Protein 2Y8G (pdb70)

InterPro domains:
  IPR000156 Ran binding domain [PF00638] (390-497)
  IPR000156 Ran binding domain [PS50196] (385-466)
  IPR000156 Ran binding domain [SM00160] (382-508)
  IPR011993 PH-like domain superfamily [G3DSA:2.30.29.30] (313-509)
  IPR045255 Ran binding protein RanBP1-like [PTHR23138] (71-525)

Structure (mmCIF, N/CA/C/O backbone):
data_2Y8G
#
_entry.id   2Y8G
#
_cell.length_a   61.320
_cell.length_b   61.320
_cell.length_c   137.200
_cell.angle_alpha   90.00
_cell.angle_beta   90.00
_cell.angle_gamma   120.00
#
_symmetry.space_group_name_H-M   'P 31 2 1'
#
loop_
_entity.id
_en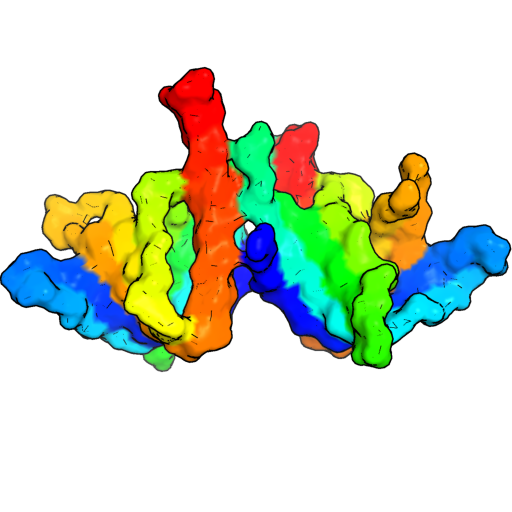tity.type
_entity.pdbx_description
1 polymer 'RAN-BINDING PROTEIN 3'
2 non-polymer 'SULFATE ION'
3 water water
#
loop_
_atom_site.group_PDB
_atom_site.id
_atom_site.type_symbol
_atom_site.label_atom_id
_atom_site.label_alt_id
_atom_site.label_comp_id
_atom_site.label_asym_id
_atom_site.label_entity_id
_atom_site.label_seq_id
_atom_site.pdbx_PDB_ins_code
_atom_site.Cartn_x
_atom_site.Cartn_y
_atom_site.Cartn_z
_atom_site.occupancy
_atom_site.B_iso_or_equiv
_atom_site.auth_seq_id
_atom_site.auth_comp_id
_atom_site.auth_asym_id
_atom_site.auth_atom_id
_atom_site.pdbx_PDB_model_num
ATOM 1 N N . GLU A 1 14 ? -21.630 44.174 23.684 1.00 33.39 330 GLU A N 1
ATOM 2 C CA . GLU A 1 14 ? -21.239 45.345 22.906 1.00 31.89 330 GLU A CA 1
ATOM 3 C C . GLU A 1 14 ? -22.053 46.579 23.271 1.00 31.34 330 GLU A C 1
ATOM 4 O O . GLU A 1 14 ? -23.218 46.480 23.656 1.00 35.63 330 GLU A O 1
ATOM 10 N N . SER A 1 15 ? -21.426 47.741 23.133 1.00 28.47 331 SER A N 1
ATOM 11 C CA . SER A 1 15 ? -22.105 49.017 23.286 1.00 27.18 331 SER A CA 1
ATOM 12 C C . SER A 1 15 ? -21.886 49.842 22.028 1.00 21.62 331 SER A C 1
ATOM 13 O O . SER A 1 15 ? -20.760 49.953 21.545 1.00 23.61 331 SER A O 1
ATOM 16 N N . ASN A 1 16 ? -22.954 50.421 21.492 1.00 21.89 332 ASN A N 1
ATOM 17 C CA . ASN A 1 16 ? -22.805 51.279 20.326 1.00 17.93 332 ASN A CA 1
ATOM 18 C C . ASN A 1 16 ? -22.219 52.636 20.701 1.00 19.50 332 ASN A C 1
ATOM 19 O O . ASN A 1 16 ? -22.704 53.297 21.620 1.00 30.32 332 ASN A O 1
ATOM 24 N N . VAL A 1 17 ? -21.178 53.045 19.984 1.00 15.90 333 VAL A N 1
ATOM 25 C CA . VAL A 1 17 ? -20.523 54.323 20.221 1.00 17.14 333 VAL A CA 1
ATOM 26 C C . VAL A 1 17 ? -21.136 55.403 19.345 1.00 19.96 333 VAL A C 1
ATOM 27 O O . VAL A 1 17 ? -21.456 56.495 19.812 1.00 23.71 333 VAL A O 1
ATOM 31 N N . LEU A 1 18 ? -21.282 55.096 18.061 1.00 16.94 334 LEU A N 1
ATOM 32 C CA . LEU A 1 18 ? -21.956 56.000 17.142 1.00 18.88 334 LEU A CA 1
ATOM 33 C C . LEU A 1 18 ? -22.604 55.243 15.999 1.00 16.98 334 LEU A C 1
ATOM 34 O O . LEU A 1 18 ? -22.223 54.110 15.688 1.00 16.35 334 LEU A O 1
ATOM 39 N N . GLN A 1 19 ? -23.598 55.881 15.394 1.00 17.86 335 GLN A N 1
ATOM 40 C CA . GLN A 1 19 ? -24.275 55.347 14.227 1.00 18.59 335 GLN A CA 1
ATOM 4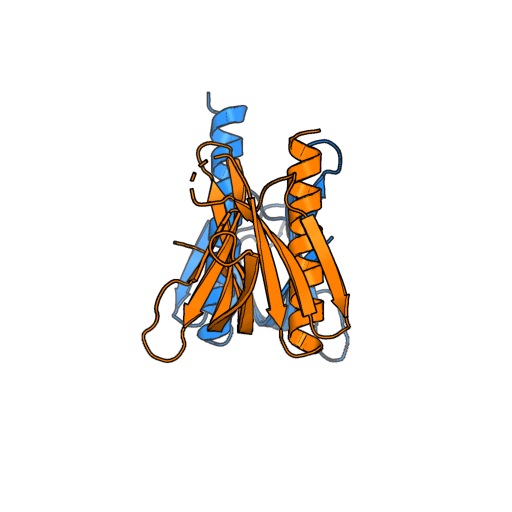1 C C . GLN A 1 19 ? -24.440 56.486 13.233 1.00 18.19 335 GLN A C 1
ATOM 42 O O . GLN A 1 19 ? -24.788 57.605 13.611 1.00 21.22 335 GLN A O 1
ATOM 48 N N . MET A 1 20 ? -24.171 56.211 11.964 1.00 14.63 336 MET A N 1
ATOM 49 C CA . MET A 1 20 ? -24.228 57.255 10.950 1.00 14.56 336 MET A CA 1
ATOM 50 C C . MET A 1 20 ? -24.587 56.692 9.593 1.00 14.32 336 MET A C 1
ATOM 51 O O . MET A 1 20 ? -24.196 55.575 9.254 1.00 14.88 336 MET A O 1
ATOM 56 N N . GLN A 1 21 ? -25.336 57.478 8.826 1.00 16.44 337 GLN A N 1
ATOM 57 C CA . GLN A 1 21 ? -25.565 57.190 7.422 1.00 16.79 337 GLN A CA 1
ATOM 58 C C . GLN A 1 21 ? -24.288 57.504 6.656 1.00 13.69 337 GLN A C 1
ATOM 59 O O . GLN A 1 21 ? -23.653 58.533 6.890 1.00 18.34 337 GLN A O 1
ATOM 65 N N . CYS A 1 22 ? -23.904 56.624 5.739 1.00 14.12 338 CYS A N 1
ATOM 66 C CA . CYS A 1 22 ? -22.718 56.885 4.929 1.00 14.03 338 CYS A CA 1
ATOM 67 C C . CYS A 1 22 ? -22.686 56.052 3.658 1.00 13.43 338 CYS A C 1
ATOM 68 O O . CYS A 1 22 ? -23.598 55.270 3.390 1.00 14.76 338 CYS A O 1
ATOM 71 N N . LYS A 1 23 ? -21.624 56.234 2.880 1.00 13.41 339 LYS A N 1
ATOM 72 C CA . LYS A 1 23 ? -21.420 55.466 1.663 1.00 13.03 339 LYS A CA 1
ATOM 73 C C . LYS A 1 23 ? -20.060 54.785 1.741 1.00 13.65 339 LYS A C 1
ATOM 74 O O . LYS A 1 23 ? -19.072 55.396 2.155 1.00 14.16 339 LYS A O 1
ATOM 80 N N . LEU A 1 24 ? -20.025 53.516 1.351 1.00 12.47 340 LEU A N 1
ATOM 81 C CA . LEU A 1 24 ? -18.820 52.706 1.423 1.00 11.74 340 LEU A CA 1
ATOM 82 C C . LEU A 1 24 ? -18.257 52.465 0.029 1.00 11.63 340 LEU A C 1
ATOM 83 O O . LEU A 1 24 ? -19.012 52.212 -0.919 1.00 13.19 340 LEU A O 1
ATOM 88 N N . PHE A 1 25 ? -16.934 52.570 -0.087 1.00 11.21 341 PHE A N 1
ATOM 89 C CA . PHE A 1 25 ? -16.220 52.236 -1.316 1.00 11.26 341 PHE A CA 1
ATOM 90 C C . PHE A 1 25 ? -15.120 51.253 -0.962 1.00 13.10 341 PHE A C 1
ATOM 91 O O . PHE A 1 25 ? -14.552 51.315 0.132 1.00 13.63 341 PHE A O 1
ATOM 99 N N . VAL A 1 26 ? -14.802 50.356 -1.889 1.00 13.90 342 VAL A N 1
ATOM 100 C CA . VAL A 1 26 ? -13.625 49.510 -1.746 1.00 14.83 342 VAL A CA 1
ATOM 101 C C . VAL A 1 26 ? -12.605 49.900 -2.813 1.00 15.67 342 VAL A C 1
ATOM 102 O O . VAL A 1 26 ? -12.968 50.297 -3.921 1.00 18.59 342 VAL A O 1
ATOM 106 N N . PHE A 1 27 ? -11.326 49.815 -2.478 1.00 16.81 343 PHE A N 1
ATOM 107 C CA . PHE A 1 27 ? -10.304 50.135 -3.464 1.00 17.67 343 PHE A CA 1
ATOM 108 C C . PHE A 1 27 ? -9.987 48.926 -4.329 1.00 21.79 343 PHE A C 1
ATOM 109 O O . PHE A 1 27 ? -9.635 47.859 -3.826 1.00 23.59 343 PHE A O 1
ATOM 117 N N . ASP A 1 28 ? -10.127 49.107 -5.639 1.00 21.35 344 ASP A N 1
ATOM 118 C CA . ASP A 1 28 ? -9.862 48.051 -6.596 1.00 21.37 344 ASP A CA 1
ATOM 119 C C . ASP A 1 28 ? -8.459 48.223 -7.158 1.00 25.95 344 ASP A C 1
ATOM 120 O O . ASP A 1 28 ? -8.167 49.201 -7.845 1.00 28.56 344 ASP A O 1
ATOM 125 N N . LYS A 1 29 ? -7.594 47.266 -6.851 1.00 27.04 345 LYS A N 1
ATOM 126 C CA . LYS A 1 29 ? -6.210 47.298 -7.304 1.00 35.36 345 LYS A CA 1
ATOM 127 C C . LYS A 1 29 ? -6.097 47.187 -8.824 1.00 36.26 345 LYS A C 1
ATOM 128 O O . LYS A 1 29 ? -5.146 47.689 -9.420 1.00 38.13 345 LYS A O 1
ATOM 134 N N . THR A 1 30 ? -7.062 46.523 -9.451 1.00 38.93 346 THR A N 1
ATOM 135 C CA . THR A 1 30 ? -6.996 46.296 -10.893 1.00 41.14 346 THR A CA 1
ATOM 136 C C . THR A 1 30 ? -7.158 47.597 -11.673 1.00 42.65 346 THR A C 1
ATOM 137 O O . THR A 1 30 ? -6.354 47.908 -12.552 1.00 44.16 346 THR A O 1
ATOM 141 N N . SER A 1 31 ? -8.198 48.356 -11.347 1.00 41.39 347 SER A N 1
ATOM 142 C CA . SER A 1 31 ? -8.457 49.624 -12.018 1.00 42.70 347 SER A CA 1
ATOM 143 C C . SER A 1 31 ? -7.807 50.793 -11.282 1.00 41.37 347 SER A C 1
ATOM 144 O O . SER A 1 31 ? -7.834 51.928 -11.762 1.00 43.07 347 SER A O 1
ATOM 147 N N . GLN A 1 32 ? -7.223 50.506 -10.120 1.00 38.16 348 GLN A N 1
ATOM 148 C CA . GLN A 1 32 ? -6.615 51.535 -9.283 1.00 34.89 348 GLN A CA 1
ATOM 149 C C . GLN A 1 32 ? -7.606 52.664 -9.030 1.00 33.17 348 GLN A C 1
ATOM 150 O O . GLN A 1 32 ? -7.270 53.844 -9.144 1.00 33.73 348 GLN A O 1
ATOM 156 N N . SER A 1 33 ? -8.834 52.288 -8.689 1.00 31.33 349 SER A N 1
ATOM 157 C CA . SER A 1 33 ? -9.884 53.260 -8.448 1.00 30.19 349 SER A CA 1
ATOM 158 C C . SER A 1 33 ? -10.810 52.781 -7.346 1.00 25.20 349 SER A C 1
ATOM 159 O O . SER A 1 33 ? -10.846 51.596 -7.018 1.00 24.05 349 SER A O 1
ATOM 162 N N . TRP A 1 34 ? -11.563 53.716 -6.784 1.00 26.23 350 TRP A N 1
ATOM 163 C CA . TRP A 1 34 ? -12.582 53.382 -5.811 1.00 20.59 350 TRP A CA 1
ATOM 164 C C . TRP A 1 34 ? -13.787 52.766 -6.510 1.00 21.16 350 TRP A C 1
ATOM 165 O O . TRP A 1 34 ? -14.249 53.275 -7.535 1.00 27.86 350 TRP A O 1
ATOM 176 N N . VAL A 1 35 ? -14.285 51.665 -5.957 1.00 17.33 351 VAL A N 1
ATOM 177 C CA . VAL A 1 35 ? -15.521 51.063 -6.436 1.00 15.97 351 VAL A CA 1
ATOM 178 C C . VAL A 1 35 ? -16.580 51.231 -5.356 1.00 14.12 351 VAL A C 1
ATOM 179 O O . VAL A 1 35 ? -16.419 50.742 -4.233 1.00 16.59 351 VAL A O 1
ATOM 183 N N . ALA A 1 36 ? -17.662 51.922 -5.691 1.00 16.12 352 ALA A N 1
ATOM 184 C CA . ALA A 1 36 ? -18.727 52.154 -4.718 1.00 14.78 352 ALA A CA 1
ATOM 185 C C . ALA A 1 36 ? -19.496 50.875 -4.394 1.00 14.10 352 ALA A C 1
ATOM 186 O O . ALA A 1 36 ? -19.999 50.188 -5.293 1.00 14.20 352 ALA A O 1
ATOM 188 N N . VAL A 1 37 ? -19.572 50.565 -3.102 1.00 13.79 353 VAL A N 1
ATOM 189 C CA . VAL A 1 37 ? -20.418 49.489 -2.599 1.00 13.01 353 VAL A CA 1
ATOM 190 C C . VAL A 1 37 ? -21.839 50.004 -2.399 1.00 13.71 353 VAL A C 1
ATOM 191 O O . VAL A 1 37 ? -22.819 49.319 -2.703 1.00 14.15 353 VAL A O 1
ATOM 195 N N . GLY A 1 38 ? -21.949 51.223 -1.886 1.00 14.25 354 GLY A N 1
ATOM 196 C CA . GLY A 1 38 ? -23.245 51.843 -1.713 1.00 15.87 354 GLY A CA 1
ATOM 197 C C . GLY A 1 38 ? -23.466 52.363 -0.310 1.00 14.79 354 GLY A C 1
ATOM 198 O O . GLY A 1 38 ? -22.549 52.379 0.513 1.00 14.77 354 GLY A O 1
ATOM 199 N N . ARG A 1 39 ? -24.696 52.786 -0.045 1.00 15.56 355 ARG A N 1
ATOM 200 C CA . ARG A 1 39 ? -25.032 53.425 1.217 1.00 15.80 355 ARG A CA 1
ATOM 201 C C . ARG A 1 39 ? -25.523 52.437 2.258 1.00 16.88 355 ARG A C 1
ATOM 202 O O . ARG A 1 39 ? -25.924 51.319 1.939 1.00 21.42 355 ARG A O 1
ATOM 210 N N . GLY A 1 40 ? -25.488 52.866 3.513 1.00 15.56 356 GLY A N 1
ATOM 211 C CA . GLY A 1 40 ? -25.972 52.037 4.597 1.00 13.82 356 GLY A CA 1
ATOM 212 C C . GLY A 1 40 ? -25.824 52.769 5.910 1.00 15.05 356 GLY A C 1
ATOM 213 O O . GLY A 1 40 ? -25.382 53.916 5.939 1.00 17.34 356 GLY A O 1
ATOM 214 N N . LEU A 1 41 ? -26.212 52.108 6.992 1.00 14.24 357 LEU A N 1
ATOM 215 C CA . LEU A 1 41 ? -26.005 52.634 8.330 1.00 15.62 357 LEU A CA 1
ATOM 216 C C . LEU A 1 41 ? -24.765 51.978 8.911 1.00 13.00 357 LEU A C 1
ATOM 217 O O . LEU A 1 41 ? -24.690 50.750 9.007 1.00 14.15 357 LEU A O 1
ATOM 222 N N . LEU A 1 42 ? -23.802 52.809 9.289 1.00 12.86 358 LEU A N 1
ATOM 223 C CA . LEU A 1 42 ? -22.553 52.355 9.874 1.00 13.17 358 LEU A CA 1
ATOM 224 C C . LEU A 1 42 ? -22.596 52.543 11.386 1.00 12.52 358 LEU A C 1
ATOM 225 O O . LEU A 1 42 ? -23.011 53.595 11.883 1.00 14.66 358 LEU A O 1
ATOM 230 N N . ARG A 1 43 ? -22.166 51.519 12.114 1.00 11.13 359 ARG A N 1
ATOM 231 C CA . ARG A 1 43 ? -22.042 51.617 13.558 1.00 11.98 359 ARG A CA 1
ATOM 232 C C . ARG A 1 43 ? -20.610 51.332 13.971 1.00 13.32 359 ARG A C 1
ATOM 233 O O . ARG A 1 43 ? -19.948 50.474 13.389 1.00 13.74 359 ARG A O 1
ATOM 241 N N . LEU A 1 44 ? -20.133 52.070 14.967 1.00 10.89 360 LEU A N 1
ATOM 242 C CA . LEU A 1 44 ? -18.891 51.732 15.644 1.00 11.78 360 LEU A CA 1
ATOM 243 C C . LEU A 1 44 ? -19.294 51.179 16.996 1.00 11.09 360 LEU A C 1
ATOM 244 O O . LEU A 1 44 ? -19.966 51.863 17.770 1.00 15.45 360 LEU A O 1
ATOM 249 N N . ASN A 1 45 ? -18.912 49.935 17.265 1.00 12.89 361 ASN A N 1
ATOM 250 C CA . ASN A 1 45 ? -19.291 49.268 18.507 1.00 13.48 361 ASN A CA 1
ATOM 251 C C . ASN A 1 45 ? -18.076 48.950 19.352 1.00 14.23 361 ASN A C 1
ATOM 252 O O . ASN A 1 45 ? -17.043 48.534 18.828 1.00 17.00 361 ASN A O 1
ATOM 257 N N . ASP A 1 46 ? -18.212 49.144 20.660 1.00 15.97 362 ASP A N 1
ATOM 258 C CA . ASP A 1 46 ? -17.172 48.779 21.611 1.00 16.80 362 ASP A CA 1
ATOM 259 C C . ASP A 1 46 ? -17.577 47.524 22.364 1.00 21.79 362 ASP A C 1
ATOM 260 O O . ASP A 1 46 ? -18.742 47.362 22.739 1.00 22.77 362 ASP A O 1
ATOM 265 N N . MET A 1 47 ? -16.613 46.644 22.600 1.00 18.22 363 MET A N 1
ATOM 266 C CA . MET A 1 47 ? -16.829 45.513 23.496 1.00 22.61 363 MET A CA 1
ATOM 267 C C . MET A 1 47 ? -15.690 45.426 24.512 1.00 25.55 363 MET A C 1
ATOM 268 O O . MET A 1 47 ? -14.538 45.201 24.151 1.00 24.55 363 MET A O 1
ATOM 273 N N . ALA A 1 48 ? -16.014 45.628 25.785 1.00 28.45 364 ALA A N 1
ATOM 274 C CA . ALA A 1 48 ? -15.004 45.582 26.837 1.00 27.34 364 ALA A CA 1
ATOM 275 C C . ALA A 1 48 ? -14.931 44.193 27.453 1.00 34.27 364 ALA A C 1
ATOM 276 O O . ALA A 1 48 ? -15.955 43.595 27.774 1.00 38.57 364 ALA A O 1
ATOM 278 N N . SER A 1 49 ? -13.717 43.681 27.615 1.00 38.28 365 SER A N 1
ATOM 279 C CA . SER A 1 49 ? -13.523 42.395 28.271 1.00 42.08 365 SER A CA 1
ATOM 280 C C . SER A 1 49 ? -13.972 42.480 29.727 1.00 44.04 365 SER A C 1
ATOM 281 O O . SER A 1 49 ? -13.704 43.466 30.411 1.00 42.55 365 SER A O 1
ATOM 284 N N . THR A 1 50 ? -14.661 41.447 30.198 1.00 49.18 366 THR A N 1
ATOM 285 C CA . THR A 1 50 ? -15.140 41.426 31.575 1.00 54.96 366 THR A CA 1
ATOM 286 C C . THR A 1 50 ? -14.059 40.925 32.528 1.00 57.09 366 THR A C 1
ATOM 287 O O . THR A 1 50 ? -14.273 40.839 33.738 1.00 58.55 366 THR A O 1
ATOM 291 N N . ASP A 1 51 ? -12.894 40.604 31.975 1.00 57.99 367 ASP A N 1
ATOM 292 C CA . ASP A 1 51 ? -11.781 40.099 32.771 1.00 61.56 367 ASP A CA 1
ATOM 293 C C . ASP A 1 51 ? -10.666 41.130 32.881 1.00 62.10 367 ASP A C 1
ATOM 294 O O . ASP A 1 51 ? -10.051 41.284 33.937 1.00 62.50 367 ASP A O 1
ATOM 299 N N . ASP A 1 52 ? -10.411 41.833 31.783 1.00 61.04 368 ASP A N 1
ATOM 300 C CA . ASP A 1 52 ? -9.310 42.785 31.715 1.00 62.38 368 ASP A CA 1
ATOM 301 C C . ASP A 1 52 ? -9.821 44.196 31.465 1.00 57.72 368 ASP A C 1
ATOM 302 O O . ASP A 1 52 ? -9.059 45.162 31.523 1.00 58.68 368 ASP A O 1
ATOM 307 N N . GLY A 1 53 ? -11.112 44.313 31.177 1.00 54.37 369 GLY A N 1
ATOM 308 C CA . GLY A 1 53 ? -11.680 45.588 30.785 1.00 49.83 369 GLY A CA 1
ATOM 309 C C . GLY A 1 53 ? -11.126 46.022 29.441 1.00 48.43 369 GLY A C 1
ATOM 310 O O . GLY A 1 53 ? -11.492 47.077 28.920 1.00 45.16 369 GLY A O 1
ATOM 311 N N . THR A 1 54 ? -10.240 45.199 28.881 1.00 50.05 370 THR A N 1
ATOM 312 C CA . THR A 1 54 ? -9.587 45.507 27.610 1.00 48.35 370 THR A CA 1
ATOM 313 C C . THR A 1 54 ? -10.617 45.728 26.509 1.00 40.18 370 THR A C 1
ATOM 314 O O . THR A 1 54 ? -11.668 45.088 26.488 1.00 40.13 370 THR A O 1
ATOM 318 N N . LEU A 1 55 ? -10.307 46.638 25.595 1.00 34.87 371 LEU A N 1
ATOM 319 C CA . LEU A 1 55 ? -11.291 47.089 24.623 1.00 30.08 371 LEU A CA 1
ATOM 320 C C . LEU A 1 55 ? -11.059 46.535 23.224 1.00 24.42 371 LEU A C 1
ATOM 321 O O . LEU A 1 55 ? -9.960 46.617 22.682 1.00 28.82 371 LEU A O 1
ATOM 326 N N . GLN A 1 56 ? -12.109 45.966 22.646 1.00 21.47 372 GLN A N 1
ATOM 327 C CA . GLN A 1 56 ? -12.109 45.677 21.224 1.00 27.95 372 GLN A CA 1
ATOM 328 C C . GLN A 1 56 ? -13.258 46.445 20.584 1.00 21.26 372 GLN A C 1
ATOM 329 O O . GLN A 1 56 ? -14.310 46.638 21.195 1.00 26.21 372 GLN A O 1
ATOM 335 N N . SER A 1 57 ? -13.034 46.918 19.366 1.00 15.00 373 SER A N 1
ATOM 336 C CA . SER A 1 57 ? -14.025 47.723 18.678 1.00 13.55 373 SER A CA 1
ATOM 337 C C . SER A 1 57 ? -14.164 47.224 17.259 1.00 14.53 373 SER A C 1
ATOM 338 O O . SER A 1 57 ? -13.226 46.653 16.696 1.00 16.00 373 SER A O 1
ATOM 341 N N . ARG A 1 58 ? -15.336 47.441 16.676 1.00 13.97 374 ARG A N 1
ATOM 342 C CA . ARG A 1 58 ? -15.542 47.069 15.284 1.00 13.29 374 ARG A CA 1
ATOM 343 C C . ARG A 1 58 ? -16.454 48.046 14.572 1.00 14.94 374 ARG A C 1
ATOM 344 O O . ARG A 1 58 ? -17.274 48.726 15.194 1.00 14.50 374 ARG A O 1
ATOM 352 N N . LEU A 1 59 ? -16.281 48.113 13.256 1.00 14.31 375 LEU A N 1
ATOM 353 C CA . LEU A 1 59 ? -17.164 48.862 12.382 1.00 12.11 375 LEU A CA 1
ATOM 354 C C . LEU A 1 59 ? -18.090 47.876 11.695 1.00 11.47 375 LEU A C 1
ATOM 355 O O . LEU A 1 59 ? -17.627 46.928 11.051 1.00 14.29 375 LEU A O 1
ATOM 360 N N . VAL A 1 60 ? -19.392 48.095 11.847 1.00 12.60 376 VAL A N 1
ATOM 361 C CA . VAL A 1 60 ? -20.402 47.231 11.250 1.00 9.39 376 VAL A CA 1
ATOM 362 C C . VAL A 1 60 ? -21.347 48.072 10.411 1.00 12.18 376 VAL A C 1
ATOM 363 O O . VAL A 1 60 ? -21.815 49.120 10.852 1.00 14.48 376 VAL A O 1
ATOM 367 N N . MET A 1 61 ? -21.639 47.605 9.202 1.00 11.33 377 MET A N 1
ATOM 368 C CA . MET A 1 61 ? -22.481 48.372 8.293 1.00 10.66 377 MET A CA 1
ATOM 369 C C . MET A 1 61 ? -23.484 47.467 7.587 1.00 10.07 377 MET A C 1
ATOM 370 O O . MET A 1 61 ? -23.130 46.392 7.099 1.00 11.80 377 MET A O 1
ATOM 375 N N . ARG A 1 62 ? -24.736 47.905 7.543 1.00 10.73 378 ARG A N 1
ATOM 376 C CA . ARG A 1 62 ? -25.772 47.187 6.805 1.00 11.86 378 ARG A CA 1
ATOM 377 C C . ARG A 1 62 ? -26.429 48.117 5.793 1.00 10.68 378 ARG A C 1
ATOM 378 O O . ARG A 1 62 ? -26.535 49.321 6.024 1.00 12.11 378 ARG A O 1
ATOM 386 N N . THR A 1 63 ? -26.865 47.554 4.673 1.00 13.05 379 THR A N 1
ATOM 387 C CA . THR A 1 63 ? -27.594 48.331 3.684 1.00 13.04 379 THR A CA 1
ATOM 388 C C . THR A 1 63 ? -28.870 48.890 4.306 1.00 12.66 379 THR A C 1
ATOM 389 O O . THR A 1 63 ? -29.459 48.283 5.211 1.00 13.15 379 THR A O 1
ATOM 393 N N . GLN A 1 64 ? -29.300 50.053 3.831 1.00 16.86 380 GLN A N 1
ATOM 394 C CA . GLN A 1 64 ? -30.597 50.569 4.239 1.00 17.31 380 GLN A CA 1
ATOM 395 C C . GLN A 1 64 ? -31.689 49.783 3.534 1.00 15.90 380 GLN A C 1
ATOM 396 O O . GLN A 1 64 ? -31.476 49.256 2.439 1.00 17.55 380 GLN A O 1
ATOM 402 N N . GLY A 1 65 ? -32.849 49.684 4.175 1.00 14.12 381 GLY A N 1
ATOM 403 C CA . GLY A 1 65 ? -33.968 48.968 3.602 1.00 14.30 381 GLY A CA 1
ATOM 404 C C . GLY A 1 65 ? -33.848 47.473 3.816 1.00 14.91 381 GLY A C 1
ATOM 405 O O . GLY A 1 65 ? -34.616 46.887 4.576 1.00 15.07 381 GLY A O 1
ATOM 406 N N . SER A 1 66 ? -32.868 46.863 3.152 1.00 12.46 382 SER A N 1
ATOM 407 C CA . SER A 1 66 ? -32.710 45.413 3.157 1.00 12.06 382 SER A CA 1
ATOM 408 C C . SER A 1 66 ? -31.854 44.893 4.311 1.00 12.01 382 SER A C 1
ATOM 409 O O . SER A 1 66 ? -31.810 43.691 4.548 1.00 13.75 382 SER A O 1
ATOM 412 N N . LEU A 1 67 ? -31.169 45.792 5.013 1.00 11.22 383 LEU A N 1
ATOM 413 C CA . LEU A 1 67 ? -30.415 45.418 6.219 1.00 9.41 383 LEU A CA 1
ATOM 414 C C . LEU A 1 67 ? -29.403 44.294 5.984 1.00 10.89 383 LEU A C 1
ATOM 415 O O . LEU A 1 67 ? -29.233 43.415 6.839 1.00 12.89 383 LEU A O 1
ATOM 420 N N . ARG A 1 68 ? -28.733 44.310 4.834 1.00 11.73 384 ARG A N 1
ATOM 421 C CA . ARG A 1 68 ? -27.752 43.272 4.532 1.00 12.61 384 ARG A CA 1
ATOM 422 C C . ARG A 1 68 ? -26.359 43.713 4.951 1.00 11.64 384 ARG A C 1
ATOM 423 O O . ARG A 1 68 ? -25.968 44.861 4.735 1.00 11.99 384 ARG A O 1
ATOM 431 N N . LEU A 1 69 ? -25.609 42.787 5.541 1.00 13.01 385 LEU A N 1
ATOM 432 C CA . LEU A 1 69 ? -24.267 43.076 6.037 1.00 11.52 385 LEU A CA 1
ATOM 433 C C . LEU A 1 69 ? -23.280 43.391 4.910 1.00 11.33 385 LEU A C 1
ATOM 434 O O . LEU A 1 69 ? -23.102 42.581 4.004 1.00 13.00 385 LEU A O 1
ATOM 439 N N . ILE A 1 70 ? -22.635 44.558 4.979 1.00 10.70 386 ILE A N 1
ATOM 440 C CA . ILE A 1 70 ? -21.632 44.943 3.982 1.00 10.13 386 ILE A CA 1
ATOM 441 C C . ILE A 1 70 ? -20.315 45.431 4.598 1.00 11.76 386 ILE A C 1
ATOM 442 O O . ILE A 1 70 ? -19.385 45.833 3.886 1.00 11.99 386 ILE A O 1
ATOM 447 N N . LEU A 1 71 ? -20.238 45.408 5.924 1.00 10.84 387 LEU A N 1
ATOM 448 C CA . LEU A 1 71 ? -18.980 45.684 6.601 1.00 10.43 387 LEU A CA 1
ATOM 449 C C . LEU A 1 71 ? -19.015 45.111 8.007 1.00 10.32 387 LEU A C 1
ATOM 450 O O . LEU A 1 71 ? -20.021 45.219 8.704 1.00 11.77 387 LEU A O 1
ATOM 455 N N . ASN A 1 72 ? -17.918 44.474 8.403 1.00 11.86 388 ASN A N 1
ATOM 456 C CA . ASN A 1 72 ? -17.757 43.973 9.763 1.00 13.37 388 ASN A CA 1
ATOM 457 C C . ASN A 1 72 ? -16.271 43.832 10.037 1.00 13.11 388 ASN A C 1
ATOM 458 O O . ASN A 1 72 ? -15.702 42.751 9.904 1.00 16.95 388 ASN A O 1
ATOM 463 N N . THR A 1 73 ? -15.653 44.948 10.406 1.00 12.69 389 THR A N 1
ATOM 464 C CA . THR A 1 73 ? -14.208 45.055 10.472 1.00 14.08 389 THR A CA 1
ATOM 465 C C . THR A 1 73 ? -13.773 45.448 11.871 1.00 15.65 389 THR A C 1
ATOM 466 O O . THR A 1 73 ? -14.168 46.493 12.382 1.00 16.64 389 THR A O 1
ATOM 470 N N . LYS A 1 74 ? -12.960 44.599 12.485 1.00 15.93 390 LYS A N 1
ATOM 471 C CA . LYS A 1 74 ? -12.412 44.879 13.803 1.00 14.81 390 LYS A CA 1
ATOM 472 C C . LYS A 1 74 ? -11.267 45.881 13.697 1.00 15.39 390 LYS A C 1
ATOM 473 O O . LYS A 1 74 ? -10.483 45.839 12.748 1.00 18.26 390 LYS A O 1
ATOM 479 N N . LEU A 1 75 ? -11.184 46.785 14.671 1.00 14.16 391 LEU A N 1
ATOM 480 C CA . LEU A 1 75 ? -10.069 47.723 14.765 1.00 12.95 391 LEU A CA 1
ATOM 481 C C . LEU A 1 75 ? -8.825 46.999 15.271 1.00 18.08 391 LEU A C 1
ATOM 482 O O . LEU A 1 75 ? -8.909 46.195 16.200 1.00 17.10 391 LEU A O 1
ATOM 487 N N . TRP A 1 76 ? -7.683 47.290 14.649 1.00 20.13 392 TRP A N 1
ATOM 488 C CA . TRP A 1 76 ? -6.388 46.770 15.073 1.00 21.48 392 TRP A CA 1
ATOM 489 C C . TRP A 1 76 ? -5.379 47.915 15.114 1.00 20.23 392 TRP A C 1
ATOM 490 O O . TRP A 1 76 ? -5.530 48.913 14.404 1.00 21.93 392 TRP A O 1
ATOM 501 N N . ALA A 1 77 ? -4.340 47.762 15.931 1.00 20.14 393 ALA A N 1
ATOM 502 C CA . ALA A 1 77 ? -3.302 48.786 16.051 1.00 22.06 393 ALA A CA 1
ATOM 503 C C . ALA A 1 77 ? -2.696 49.175 14.698 1.00 26.22 393 ALA A C 1
ATOM 504 O O . ALA A 1 77 ? -2.373 50.339 14.462 1.00 24.42 393 ALA A O 1
ATOM 506 N N . GLN A 1 78 ? -2.552 48.201 13.809 1.00 26.51 394 GLN A N 1
ATOM 507 C CA . GLN A 1 78 ? -1.888 48.449 12.533 1.00 31.18 394 GLN A CA 1
ATOM 508 C C . GLN A 1 78 ? -2.812 49.082 11.489 1.00 28.87 394 GLN A C 1
ATOM 509 O O . GLN A 1 78 ? -2.363 49.472 10.411 1.00 30.36 394 GLN A O 1
ATOM 515 N N . MET A 1 79 ? -4.098 49.187 11.817 1.00 26.46 395 MET A N 1
ATOM 516 C CA . MET A 1 79 ? -5.057 49.884 10.968 1.00 27.57 395 MET A CA 1
ATOM 517 C C . MET A 1 79 ? -4.645 51.346 10.812 1.00 29.74 395 MET A C 1
ATOM 518 O O . MET A 1 79 ? -4.265 52.004 11.784 1.00 31.40 395 MET A O 1
ATOM 523 N N . GLN A 1 80 ? -4.692 51.845 9.582 1.00 24.13 396 GLN A N 1
ATOM 524 C CA . GLN A 1 80 ? -4.360 53.239 9.325 1.00 23.87 396 GLN A CA 1
ATOM 525 C C . GLN A 1 80 ? -5.593 53.998 8.880 1.00 23.18 396 GLN A C 1
ATOM 526 O O . GLN A 1 80 ? -6.368 53.522 8.051 1.00 27.82 396 GLN A O 1
ATOM 532 N N . ILE A 1 81 ? -5.775 55.179 9.449 1.00 20.94 397 ILE A N 1
ATOM 533 C CA . ILE A 1 81 ? -6.913 56.008 9.104 1.00 23.65 397 ILE A CA 1
ATOM 534 C C . ILE A 1 81 ? -6.454 57.378 8.635 1.00 27.76 397 ILE A C 1
ATOM 535 O O . ILE A 1 81 ? -5.655 58.042 9.296 1.00 31.39 397 ILE A O 1
ATOM 540 N N . ASP A 1 82 ? -6.957 57.788 7.478 1.00 22.93 398 ASP A N 1
ATOM 541 C CA . ASP A 1 82 ? -6.584 59.066 6.897 1.00 28.74 398 ASP A CA 1
ATOM 542 C C . ASP A 1 82 ? -7.833 59.821 6.486 1.00 31.61 398 ASP A C 1
ATOM 543 O O . ASP A 1 82 ? -8.694 59.278 5.798 1.00 31.35 398 ASP A O 1
ATOM 548 N N . LYS A 1 83 ? -7.937 61.071 6.915 1.00 34.20 399 LYS A N 1
ATOM 549 C CA . LYS A 1 83 ? -9.026 61.918 6.467 1.00 37.54 399 LYS A CA 1
ATOM 550 C C . LYS A 1 83 ? -8.706 62.322 5.036 1.00 34.02 399 LYS A C 1
ATOM 551 O O . LYS A 1 83 ? -7.920 63.238 4.807 1.00 40.24 399 LYS A O 1
ATOM 557 N N . ALA A 1 84 ? -9.303 61.613 4.080 1.00 33.62 400 ALA A N 1
ATOM 558 C CA . ALA A 1 84 ? -9.015 61.802 2.661 1.00 35.95 400 ALA A CA 1
ATOM 559 C C . ALA A 1 84 ? -9.663 63.066 2.115 1.00 38.87 400 ALA A C 1
ATOM 560 O O . ALA A 1 84 ? -9.298 63.553 1.049 1.00 42.82 400 ALA A O 1
ATOM 562 N N . SER A 1 85 ? -10.639 63.579 2.850 1.00 36.24 401 SER A N 1
ATOM 563 C CA . SER A 1 85 ? -11.290 64.833 2.508 1.00 32.22 401 SER A CA 1
ATOM 564 C C . SER A 1 85 ? -12.138 65.234 3.697 1.00 30.78 401 SER A C 1
ATOM 565 O O . SER A 1 85 ? -12.224 64.498 4.678 1.00 31.29 401 SER A O 1
ATOM 568 N N . GLU A 1 86 ? -12.765 66.399 3.611 1.00 32.56 402 GLU A N 1
ATOM 569 C CA . GLU A 1 86 ? -13.639 66.859 4.678 1.00 33.70 402 GLU A CA 1
ATOM 570 C C . GLU A 1 86 ? -14.798 65.886 4.900 1.00 28.68 402 GLU A C 1
ATOM 571 O O . GLU A 1 86 ? -15.394 65.852 5.977 1.00 29.67 402 GLU A O 1
ATOM 577 N N . LYS A 1 87 ? -15.104 65.083 3.883 1.00 25.38 403 LYS A N 1
ATOM 578 C CA . LYS A 1 87 ? -16.285 64.227 3.929 1.00 21.47 403 LYS A CA 1
ATOM 579 C C . LYS A 1 87 ? -15.973 62.750 3.704 1.00 18.26 403 LYS A C 1
ATOM 580 O O . LYS A 1 87 ? -16.867 61.949 3.423 1.00 17.95 403 LYS A O 1
ATOM 586 N N . SER A 1 88 ? -14.707 62.377 3.843 1.00 15.32 404 SER A N 1
ATOM 587 C CA . SER A 1 88 ? -14.341 60.977 3.647 1.00 15.84 404 SER A CA 1
ATOM 588 C C . SER A 1 88 ? -13.116 60.549 4.445 1.00 17.13 404 SER A C 1
ATOM 589 O O . SER A 1 88 ? -12.213 61.347 4.708 1.00 18.38 404 SER A O 1
ATOM 592 N N . ILE A 1 89 ? -13.106 59.274 4.818 1.00 15.38 405 ILE A N 1
ATOM 593 C CA . ILE A 1 89 ? -12.026 58.668 5.585 1.00 16.77 405 ILE A CA 1
ATOM 594 C C . ILE A 1 89 ? -11.567 57.406 4.868 1.00 18.47 405 ILE A C 1
ATOM 595 O O . ILE A 1 89 ? -12.388 56.554 4.517 1.00 16.58 405 ILE A O 1
ATOM 600 N N . ARG A 1 90 ? -10.261 57.296 4.645 1.00 15.46 406 ARG A N 1
ATOM 601 C CA . ARG A 1 90 ? -9.668 56.093 4.069 1.00 15.67 406 ARG A CA 1
ATOM 602 C C . ARG A 1 90 ? -9.180 55.185 5.194 1.00 16.12 406 ARG A C 1
ATOM 603 O O . ARG A 1 90 ? -8.492 55.637 6.104 1.00 19.63 406 ARG A O 1
ATOM 611 N N . ILE A 1 91 ? -9.556 53.912 5.139 1.00 14.34 407 ILE A N 1
ATOM 612 C CA . ILE A 1 91 ? -9.189 52.957 6.179 1.00 15.31 407 ILE A CA 1
ATOM 613 C C . ILE A 1 91 ? -8.545 51.701 5.601 1.00 20.82 407 ILE A C 1
ATOM 614 O O . ILE A 1 91 ? -8.951 51.210 4.555 1.00 21.72 407 ILE A O 1
ATOM 619 N N . THR A 1 92 ? -7.535 51.179 6.286 1.00 26.29 408 THR A N 1
ATOM 620 C CA . THR A 1 92 ? -6.992 49.876 5.934 1.00 35.51 408 THR A CA 1
ATOM 621 C C . THR A 1 92 ? -7.581 48.788 6.828 1.00 44.27 408 THR A C 1
ATOM 622 O O . THR A 1 92 ? -8.133 49.071 7.894 1.00 44.83 408 THR A O 1
ATOM 626 N N . ALA A 1 93 ? -7.457 47.541 6.389 1.00 46.90 409 ALA A N 1
ATOM 627 C CA . ALA A 1 93 ? -7.935 46.404 7.164 1.00 52.89 409 ALA A CA 1
ATOM 628 C C . ALA A 1 93 ? -7.038 45.196 6.927 1.00 59.63 409 ALA A C 1
ATOM 629 O O . ALA A 1 93 ? -6.285 45.158 5.955 1.00 59.51 409 ALA A O 1
ATOM 631 N N . MET A 1 94 ? -7.117 44.212 7.818 1.00 64.34 410 MET A N 1
ATOM 632 C CA . MET A 1 94 ? -6.342 42.992 7.675 1.00 66.33 410 MET A CA 1
ATOM 633 C C . MET A 1 94 ? -7.120 41.900 6.965 1.00 69.12 410 MET A C 1
ATOM 634 O O . MET A 1 94 ? -8.293 42.079 6.630 1.00 69.51 410 MET A O 1
ATOM 635 N N . ASP A 1 95 ? -6.467 40.766 6.732 1.00 71.18 411 ASP A N 1
ATOM 636 C CA . ASP A 1 95 ? -7.107 39.637 6.082 1.00 71.08 411 ASP A CA 1
ATOM 637 C C . ASP A 1 95 ? -7.030 39.709 4.569 1.00 70.74 411 ASP A C 1
ATOM 638 O O . ASP A 1 95 ? -6.376 38.883 3.933 1.00 68.56 411 ASP A O 1
ATOM 639 N N . ASP A 1 98 ? -6.793 34.459 -0.651 1.00 52.95 414 ASP A N 1
ATOM 640 C CA . ASP A 1 98 ? -6.759 35.854 -0.250 1.00 53.12 414 ASP A CA 1
ATOM 641 C C . ASP A 1 98 ? -7.772 36.702 -0.995 1.00 52.64 414 ASP A C 1
ATOM 642 O O . ASP A 1 98 ? -8.972 36.640 -0.719 1.00 52.19 414 ASP A O 1
ATOM 643 N N . GLN A 1 99 ? -7.283 37.506 -1.934 1.00 49.17 415 GLN A N 1
ATOM 644 C CA . GLN A 1 99 ? -8.142 38.334 -2.777 1.00 42.03 415 GLN A CA 1
ATOM 645 C C . GLN A 1 99 ? -8.969 39.345 -1.984 1.00 36.83 415 GLN A C 1
ATOM 646 O O . GLN A 1 99 ? -9.831 40.019 -2.543 1.00 26.25 415 GLN A O 1
ATOM 648 N N . GLY A 1 100 ? -8.707 39.454 -0.686 1.00 36.20 416 GLY A N 1
ATOM 649 C CA . GLY A 1 100 ? -9.460 40.368 0.154 1.00 35.94 416 GLY A CA 1
ATOM 650 C C . GLY A 1 100 ? -9.155 41.825 -0.139 1.00 35.31 416 GLY A C 1
ATOM 651 O O . GLY A 1 100 ? -8.033 42.170 -0.510 1.00 38.72 416 GLY A O 1
ATOM 652 N N . VAL A 1 101 ? -10.160 42.682 0.020 1.00 28.42 417 VAL A N 1
ATOM 653 C CA . VAL A 1 101 ? -9.970 44.118 -0.134 1.00 27.23 417 VAL A CA 1
ATOM 654 C C . VAL A 1 101 ? -9.248 44.670 1.093 1.00 26.89 417 VAL A C 1
ATOM 655 O O . VAL A 1 101 ? -9.655 44.417 2.226 1.00 32.41 417 VAL A O 1
ATOM 659 N N . LYS A 1 102 ? -8.177 45.420 0.858 1.00 27.51 418 LYS A N 1
ATOM 660 C CA . LYS A 1 102 ? -7.324 45.911 1.938 1.00 33.54 418 LYS A CA 1
ATOM 661 C C . LYS A 1 102 ? -7.675 47.336 2.355 1.00 28.45 418 LYS A C 1
ATOM 662 O O . LYS A 1 102 ? -7.536 47.710 3.522 1.00 30.86 418 LYS A O 1
ATOM 668 N N . VAL A 1 103 ? -8.126 48.134 1.395 1.00 21.80 419 VAL A N 1
ATOM 669 C CA . VAL A 1 103 ? -8.370 49.547 1.644 1.00 19.90 419 VAL A CA 1
ATOM 670 C C . VAL A 1 103 ? -9.815 49.905 1.324 1.00 17.45 419 VAL A C 1
ATOM 671 O O . VAL A 1 103 ? -10.339 49.532 0.272 1.00 18.89 419 VAL A O 1
ATOM 675 N N . PHE A 1 104 ? -10.471 50.612 2.237 1.00 14.19 420 PHE A N 1
ATOM 676 C CA . PHE A 1 104 ? -11.811 51.094 1.953 1.00 14.51 420 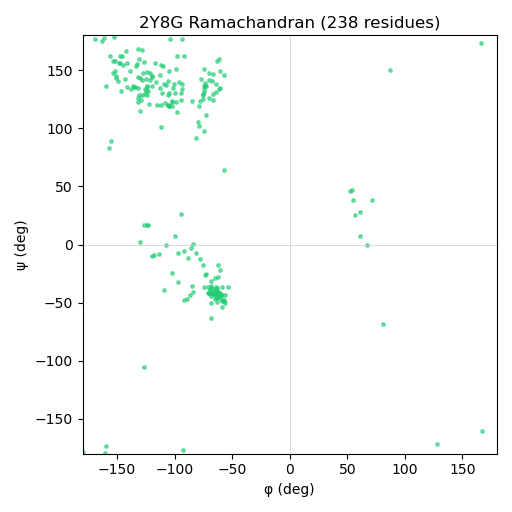PHE A CA 1
ATOM 677 C C . PHE A 1 104 ? -11.988 52.564 2.298 1.00 13.88 420 PHE A C 1
ATOM 678 O O . PHE A 1 104 ? -11.115 53.180 2.910 1.00 16.09 420 PHE A O 1
ATOM 686 N N . LEU A 1 105 ? -13.100 53.129 1.845 1.00 14.23 421 LEU A N 1
ATOM 687 C CA . LEU A 1 105 ? -13.366 54.545 2.023 1.00 14.52 421 LEU A CA 1
ATOM 688 C C . LEU A 1 105 ? -14.779 54.713 2.547 1.00 13.93 421 LEU A C 1
ATOM 689 O O . LEU A 1 105 ? -15.713 54.081 2.052 1.00 13.74 421 LEU A O 1
ATOM 694 N N . ILE A 1 106 ? -14.928 55.562 3.558 1.00 13.21 422 ILE A N 1
ATOM 695 C CA . ILE A 1 106 ? -16.238 55.905 4.080 1.00 13.93 422 ILE A CA 1
ATOM 696 C C . ILE A 1 106 ? -16.498 57.381 3.825 1.00 14.63 422 ILE A C 1
ATOM 697 O O . ILE A 1 106 ? -15.741 58.240 4.277 1.00 16.02 422 ILE A O 1
ATOM 702 N N . SER A 1 107 ? -17.564 57.663 3.081 1.00 12.99 423 SER A N 1
ATOM 703 C CA . SER A 1 107 ? -17.966 59.028 2.768 1.00 16.77 423 SER A CA 1
ATOM 704 C C . SER A 1 107 ? -19.240 59.362 3.536 1.00 13.62 423 SER A C 1
ATOM 705 O O . SER A 1 107 ? -20.146 58.536 3.636 1.00 16.78 423 SER A O 1
ATOM 708 N N . ALA A 1 108 ? -19.306 60.570 4.084 1.00 13.59 424 ALA A N 1
ATOM 709 C CA . ALA A 1 108 ? -20.444 60.971 4.898 1.00 16.31 424 ALA A CA 1
ATOM 710 C C . ALA A 1 108 ? -20.538 62.492 4.973 1.00 18.10 424 ALA A C 1
ATOM 711 O O . ALA A 1 108 ? -19.801 63.203 4.291 1.00 19.91 424 ALA A O 1
ATOM 713 N N . SER A 1 109 ? -21.452 62.997 5.791 1.00 17.64 425 SER A N 1
ATOM 714 C CA . SER A 1 109 ? -21.500 64.431 6.026 1.00 17.38 425 SER A CA 1
ATOM 715 C C . SER A 1 109 ? -20.193 64.845 6.684 1.00 18.55 425 SER A C 1
ATOM 716 O O . SER A 1 109 ? -19.508 64.014 7.291 1.00 18.15 425 SER A O 1
ATOM 719 N N . SER A 1 110 ? -19.848 66.124 6.570 1.00 19.35 426 SER A N 1
ATOM 720 C CA . SER A 1 110 ? -18.649 66.638 7.222 1.00 21.94 426 SER A CA 1
ATOM 721 C C . SER A 1 110 ? -18.708 66.345 8.715 1.00 20.26 426 SER A C 1
ATOM 722 O O . SER A 1 110 ? -17.720 65.916 9.321 1.00 18.35 426 SER A O 1
ATOM 725 N N . LYS A 1 111 ? -19.875 66.569 9.308 1.00 19.00 427 LYS A N 1
ATOM 726 C CA . LYS A 1 111 ? -20.022 66.383 10.748 1.00 21.13 427 LYS A CA 1
ATOM 727 C C . LYS A 1 111 ? -19.799 64.929 11.170 1.00 18.53 427 LYS A C 1
ATOM 728 O O . LYS A 1 111 ? -19.020 64.658 12.082 1.00 19.48 427 LYS A O 1
ATOM 734 N N . ASP A 1 112 ? -20.462 63.996 10.494 1.00 16.36 428 ASP A N 1
ATOM 735 C CA . ASP A 1 112 ? -20.306 62.579 10.812 1.00 15.17 428 ASP A CA 1
ATOM 736 C C . ASP A 1 112 ? -18.881 62.084 10.557 1.00 16.16 428 ASP A C 1
ATOM 737 O O . ASP A 1 112 ? -18.350 61.267 11.312 1.00 15.05 428 ASP A O 1
ATOM 742 N N . THR A 1 113 ? -18.266 62.576 9.488 1.00 15.57 429 THR A N 1
ATOM 743 C CA . THR A 1 113 ? -16.892 62.205 9.174 1.00 16.23 429 THR A CA 1
ATOM 744 C C . THR A 1 113 ? -15.949 62.609 10.307 1.00 16.17 429 THR A C 1
ATOM 745 O O . THR A 1 113 ? -15.091 61.827 10.725 1.00 14.69 429 THR A O 1
ATOM 749 N N . GLY A 1 114 ? -16.123 63.828 10.812 1.00 16.00 430 GLY A N 1
ATOM 750 C CA . GLY A 1 114 ? -15.294 64.314 11.899 1.00 17.03 430 GLY A CA 1
ATOM 751 C C . GLY A 1 114 ? -15.459 63.471 13.150 1.00 16.34 430 GLY A C 1
ATOM 752 O O . GLY A 1 114 ? -14.482 63.115 13.812 1.00 17.69 430 GLY A O 1
ATOM 753 N N . GLN A 1 115 ? -16.706 63.147 13.472 1.00 15.23 431 GLN A N 1
ATOM 754 C CA . GLN A 1 115 ? -17.004 62.310 14.630 1.00 14.00 431 GLN A CA 1
ATOM 755 C C 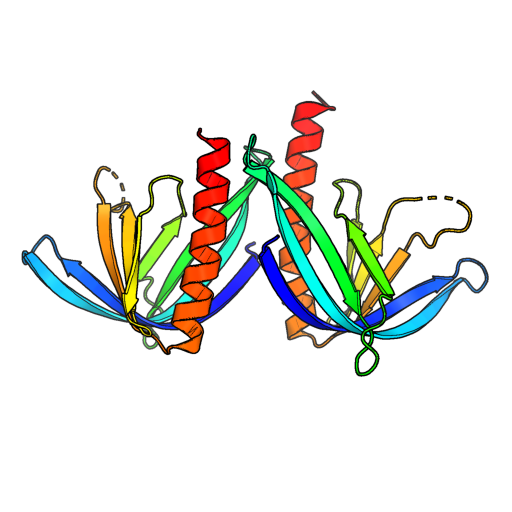. GLN A 1 115 ? -16.412 60.912 14.483 1.00 16.03 431 GLN A C 1
ATOM 756 O O . GLN A 1 115 ? -15.815 60.379 15.421 1.00 13.56 431 GLN A O 1
ATOM 762 N N . LEU A 1 116 ? -16.583 60.315 13.306 1.00 12.89 432 LEU A N 1
ATOM 763 C CA . LEU A 1 116 ? -16.053 58.981 13.060 1.00 12.24 432 LEU A CA 1
ATOM 764 C C . LEU A 1 116 ? -14.526 58.973 13.143 1.00 13.35 432 LEU A C 1
ATOM 765 O O . LEU A 1 116 ? -13.930 58.101 13.777 1.00 12.87 432 LEU A O 1
ATOM 770 N N . TYR A 1 117 ? -13.892 59.957 12.515 1.00 13.54 433 TYR A N 1
ATOM 771 C CA . TYR A 1 117 ? -12.441 60.031 12.554 1.00 13.39 433 TYR A CA 1
ATOM 772 C C . TYR A 1 117 ? -11.920 60.136 13.990 1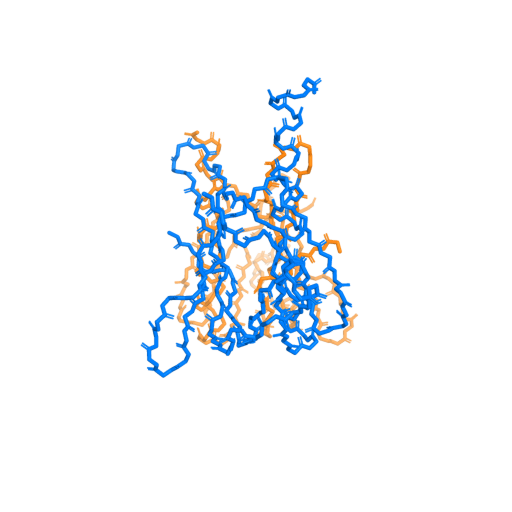.00 12.12 433 TYR A C 1
ATOM 773 O O . TYR A 1 117 ? -11.002 59.418 14.377 1.00 14.56 433 TYR A O 1
ATOM 782 N N . ALA A 1 118 ? -12.512 61.024 14.780 1.00 12.95 434 ALA A N 1
ATOM 783 C CA . ALA A 1 118 ? -12.066 61.195 16.159 1.00 13.90 434 ALA A CA 1
ATOM 784 C C . ALA A 1 118 ? -12.207 59.894 16.942 1.00 11.50 434 ALA A C 1
ATOM 785 O O . ALA A 1 118 ? -11.307 59.506 17.685 1.00 14.06 434 ALA A O 1
ATOM 787 N N . ALA A 1 119 ? -13.330 59.212 16.753 1.00 11.52 435 ALA A N 1
ATOM 788 C CA . ALA A 1 119 ? -13.612 57.985 17.497 1.00 11.22 435 ALA A CA 1
ATOM 789 C C . ALA A 1 119 ? -12.637 56.870 17.129 1.00 14.36 435 ALA A C 1
ATOM 790 O O . ALA A 1 119 ? -12.163 56.127 17.987 1.00 13.72 435 ALA A O 1
ATOM 792 N N . LEU A 1 120 ? -12.334 56.757 15.842 1.00 13.58 436 LEU A N 1
ATOM 793 C CA . LEU A 1 120 ? -11.396 55.748 15.384 1.00 12.85 436 LEU A CA 1
ATOM 794 C C . LEU A 1 120 ? -9.979 56.089 15.828 1.00 13.79 436 LEU A C 1
ATOM 795 O O . LEU A 1 120 ? -9.224 55.216 16.264 1.00 13.52 436 LEU A O 1
ATOM 800 N N . HIS A 1 121 ? -9.625 57.367 15.719 1.00 13.39 437 HIS A N 1
ATOM 801 C CA . HIS A 1 121 ? -8.285 57.819 16.058 1.00 15.60 437 HIS A CA 1
ATOM 802 C C . HIS A 1 121 ? -7.924 57.465 17.497 1.00 14.09 437 HIS A C 1
ATOM 803 O O . HIS A 1 121 ? -6.857 56.907 17.758 1.00 16.45 437 HIS A O 1
ATOM 810 N N . HIS A 1 122 ? -8.812 57.771 18.435 1.00 13.05 438 HIS A N 1
ATOM 811 C CA . HIS A 1 122 ? -8.502 57.495 19.836 1.00 12.81 438 HIS A CA 1
ATOM 812 C C . HIS A 1 122 ? -8.451 56.011 20.164 1.00 12.77 438 HIS A C 1
ATOM 813 O O . HIS A 1 122 ? -7.617 55.580 20.955 1.00 14.69 438 HIS A O 1
ATOM 820 N N . ARG A 1 123 ? -9.312 55.224 19.531 1.00 12.77 439 ARG A N 1
ATOM 821 C CA . ARG A 1 123 ? -9.292 53.786 19.750 1.00 13.78 439 ARG A CA 1
ATOM 822 C C . ARG A 1 123 ? -8.015 53.158 19.199 1.00 14.40 439 ARG A C 1
ATOM 823 O O . ARG A 1 123 ? -7.401 52.307 19.846 1.00 16.44 439 ARG A O 1
ATOM 831 N N . ILE A 1 124 ? -7.606 53.591 18.011 1.00 14.95 440 ILE A N 1
ATOM 832 C CA . ILE A 1 124 ? -6.395 53.058 17.397 1.00 15.90 440 ILE A CA 1
ATOM 833 C C . ILE A 1 124 ? -5.162 53.489 18.180 1.00 14.22 440 ILE A C 1
ATOM 834 O O . ILE A 1 124 ? -4.218 52.718 18.338 1.00 16.70 440 ILE A O 1
ATOM 839 N N . LEU A 1 125 ? -5.181 54.721 18.682 1.00 16.02 441 LEU A N 1
ATOM 840 C CA . LEU A 1 125 ? -4.074 55.226 19.483 1.00 16.59 441 LEU A CA 1
ATOM 841 C C . LEU A 1 125 ? -3.927 54.391 20.757 1.00 17.25 441 LEU A C 1
ATOM 842 O O . LEU A 1 125 ? -2.815 54.070 21.176 1.00 19.92 441 LEU A O 1
ATOM 847 N N . ALA A 1 126 ? -5.053 54.031 21.365 1.00 17.90 442 ALA A N 1
ATOM 848 C CA . ALA A 1 126 ? -5.020 53.181 22.557 1.00 18.26 442 ALA A CA 1
ATOM 849 C C . ALA A 1 126 ? -4.453 51.797 22.245 1.00 18.81 442 ALA A C 1
ATOM 850 O O . ALA A 1 126 ? -3.627 51.271 22.997 1.00 21.34 442 ALA A O 1
ATOM 852 N N . LEU A 1 127 ? -4.893 51.216 21.128 1.00 16.99 443 LEU A N 1
ATOM 853 C CA . LEU A 1 127 ? -4.414 49.905 20.698 1.00 16.83 443 LEU A CA 1
ATOM 854 C C . LEU A 1 127 ? -2.913 49.925 20.415 1.00 16.72 443 LEU A C 1
ATOM 855 O O . LEU A 1 127 ? -2.190 48.984 20.755 1.00 20.80 443 LEU A O 1
ATOM 860 N N . ARG A 1 128 ? -2.449 50.999 19.784 1.00 16.18 444 ARG A N 1
ATOM 861 C CA . ARG A 1 128 ? -1.034 51.138 19.452 1.00 15.35 444 ARG A CA 1
ATOM 862 C C . ARG A 1 128 ? -0.173 51.257 20.699 1.00 19.98 444 ARG A C 1
ATOM 863 O O . ARG A 1 128 ? 0.907 50.669 20.773 1.00 22.31 444 ARG A O 1
ATOM 871 N N . SER A 1 129 ? -0.652 52.027 21.672 1.00 18.88 445 SER A N 1
ATOM 872 C CA . SER A 1 129 ? 0.043 52.169 22.946 1.00 22.47 445 SER A CA 1
ATOM 873 C C . SER A 1 129 ? 0.192 50.809 23.605 1.00 24.82 445 SER A C 1
ATOM 874 O O . SER A 1 129 ? 1.245 50.478 24.147 1.00 27.68 445 SER A O 1
ATOM 877 N N . ARG A 1 130 ? -0.880 50.028 23.563 1.00 25.47 446 ARG A N 1
ATOM 878 C CA . ARG A 1 130 ? -0.889 48.708 24.178 1.00 30.14 446 ARG A CA 1
ATOM 879 C C . ARG A 1 130 ? 0.112 47.780 23.492 1.00 27.26 446 ARG A C 1
ATOM 880 O O . ARG A 1 130 ? 0.868 47.074 24.156 1.00 28.66 446 ARG A O 1
ATOM 888 N N . VAL A 1 131 ? 0.122 47.796 22.161 1.00 26.16 447 VAL A N 1
ATOM 889 C CA . VAL A 1 131 ? 1.005 46.919 21.398 1.00 26.09 447 VAL A CA 1
ATOM 890 C C . VAL A 1 131 ? 2.477 47.227 21.637 1.00 26.18 447 VAL A C 1
ATOM 891 O O . VAL A 1 131 ? 3.296 46.317 21.804 1.00 26.17 447 VAL A O 1
ATOM 895 N N . GLU A 1 132 ? 2.827 48.505 21.659 1.00 24.99 448 GLU A N 1
ATOM 896 C CA . GLU A 1 132 ? 4.230 48.850 21.824 1.00 29.30 448 GLU A CA 1
ATOM 897 C C . GLU A 1 132 ? 4.724 48.486 23.222 1.00 31.09 448 GLU A C 1
ATOM 898 O O . GLU A 1 132 ? 5.882 48.117 23.402 1.00 29.49 448 GLU A O 1
ATOM 904 N N . GLN A 1 133 ? 3.837 48.554 24.208 1.00 30.98 449 GLN A N 1
ATOM 905 C CA . GLN A 1 133 ? 4.213 48.159 25.563 1.00 35.15 449 GLN A CA 1
ATOM 906 C C . GLN A 1 133 ? 4.318 46.640 25.704 1.00 35.17 449 GLN A C 1
ATOM 907 O O . GLN A 1 133 ? 5.191 46.136 26.406 1.00 39.65 449 GLN A O 1
ATOM 913 N N . GLU A 1 134 ? 3.437 45.915 25.022 1.00 32.98 450 GLU A N 1
ATOM 914 C CA . GLU A 1 134 ? 3.392 44.459 25.151 1.00 32.80 450 GLU A CA 1
ATOM 915 C C . GLU A 1 134 ? 4.376 43.729 24.236 1.00 35.30 450 GLU A C 1
ATOM 916 O O . GLU A 1 134 ? 4.946 42.704 24.620 1.00 35.32 450 GLU A O 1
ATOM 922 N N . GLN A 1 135 ? 4.581 44.261 23.035 1.00 32.04 451 GLN A N 1
ATOM 923 C CA . GLN A 1 135 ? 5.315 43.530 22.005 1.00 29.20 451 GLN A CA 1
ATOM 924 C C . GLN A 1 135 ? 6.580 44.219 21.505 1.00 29.87 451 GLN A C 1
ATOM 925 O O . GLN A 1 135 ? 7.360 43.615 20.768 1.00 28.98 451 GLN A O 1
ATOM 931 N N . GLU A 1 136 ? 6.785 45.474 21.894 1.00 26.05 452 GLU A N 1
ATOM 932 C CA . GLU A 1 136 ? 7.911 46.246 21.371 1.00 21.39 452 GLU A CA 1
ATOM 933 C C . GLU A 1 136 ? 8.820 46.774 22.473 1.00 22.10 452 GLU A C 1
ATOM 934 O O . GLU A 1 136 ? 9.619 47.681 22.249 1.00 21.95 452 GLU A O 1
ATOM 940 N N . ALA A 1 137 ? 8.694 46.195 23.663 1.00 27.32 453 ALA A N 1
ATOM 941 C CA . ALA A 1 137 ? 9.577 46.532 24.776 1.00 27.29 453 ALA A CA 1
ATOM 942 C C . ALA A 1 137 ? 9.547 48.022 25.104 1.00 30.15 453 ALA A C 1
ATOM 943 O O . ALA A 1 137 ? 10.513 48.554 25.658 1.00 31.00 453 ALA A O 1
ATOM 945 N N . LYS A 1 138 ? 8.565 48.721 24.826 1.00 33.21 454 LYS A N 1
ATOM 946 N N . ALA B 1 13 ? -8.445 66.804 20.077 1.00 43.73 329 ALA B N 1
ATOM 947 C CA . ALA B 1 13 ? -7.689 65.943 20.982 1.00 34.69 329 ALA B CA 1
ATOM 948 C C . ALA B 1 13 ? -8.595 65.074 21.858 1.00 27.91 329 ALA B C 1
ATOM 949 O O . ALA B 1 13 ? -8.111 64.345 22.726 1.00 29.62 329 ALA B O 1
ATOM 951 N N . GLU B 1 14 ? -9.905 65.166 21.641 1.00 28.34 330 GLU B N 1
ATOM 952 C CA . GLU B 1 14 ? -10.855 64.252 22.274 1.00 22.26 330 GLU B CA 1
ATOM 953 C C . GLU B 1 14 ? -11.970 63.875 21.302 1.00 19.17 330 GLU B C 1
ATOM 954 O O . GLU B 1 14 ? -12.258 64.611 20.356 1.00 24.56 330 GLU B O 1
ATOM 960 N N . SER B 1 15 ? -12.590 62.724 21.545 1.00 16.15 331 SER B N 1
ATOM 961 C CA . SER B 1 15 ? -13.685 62.238 20.715 1.00 16.05 331 SER B CA 1
ATOM 962 C C . SER B 1 15 ? -15.015 62.430 21.428 1.00 13.29 331 SER B C 1
ATOM 963 O O . SER B 1 15 ? -15.230 61.865 22.499 1.00 15.57 331 SER B O 1
ATOM 966 N N . ASN B 1 16 ? -15.916 63.207 20.837 1.00 12.88 332 ASN B N 1
ATOM 967 C CA . ASN B 1 16 ? -17.228 63.405 21.446 1.00 11.10 332 ASN B CA 1
ATOM 968 C C . ASN B 1 16 ? -18.144 62.196 21.287 1.00 12.78 332 ASN B C 1
ATOM 969 O O . ASN B 1 16 ? -18.392 61.734 20.173 1.00 19.29 332 ASN B O 1
ATOM 974 N N . VAL B 1 17 ? -18.662 61.698 22.403 1.00 11.91 333 VAL B N 1
ATOM 975 C CA . VAL B 1 17 ? -19.613 60.592 22.364 1.00 15.18 333 VAL B CA 1
ATOM 976 C C . VAL B 1 17 ? -21.024 61.137 22.243 1.00 12.63 333 VAL B C 1
ATOM 977 O O . VAL B 1 17 ? -21.822 60.675 21.425 1.00 16.21 333 VAL B O 1
ATOM 981 N N . LEU B 1 18 ? -21.331 62.127 23.071 1.00 13.18 334 LEU B N 1
ATOM 982 C CA . LEU B 1 18 ? -22.601 62.819 22.956 1.00 13.52 334 LEU B CA 1
ATOM 983 C C . LEU B 1 18 ? -22.513 64.229 23.499 1.00 13.32 334 LEU B C 1
ATOM 984 O O . LEU B 1 18 ? -21.625 64.552 24.295 1.00 13.35 334 LEU B O 1
ATOM 989 N N . GLN B 1 19 ? -23.432 65.068 23.038 1.00 14.96 335 GLN B N 1
ATOM 990 C CA . GLN B 1 19 ? -23.552 66.436 23.512 1.00 14.63 335 GLN B CA 1
ATOM 991 C C . GLN B 1 19 ? -25.025 66.710 23.760 1.00 13.13 335 GLN B C 1
ATOM 992 O O . GLN B 1 19 ? -25.881 66.343 22.947 1.00 16.42 335 GLN B O 1
ATOM 998 N N . MET B 1 20 ? -25.330 67.345 24.888 1.00 11.76 336 MET B N 1
ATOM 999 C CA . MET B 1 20 ? -26.718 67.530 25.268 1.00 12.06 336 MET B CA 1
ATOM 1000 C C . MET B 1 20 ? -26.911 68.807 26.059 1.00 13.74 336 MET B C 1
ATOM 1001 O O . MET B 1 20 ? -26.079 69.168 26.892 1.00 15.26 336 MET B O 1
ATOM 1006 N N . GLN B 1 21 ? -28.018 69.484 25.787 1.00 12.86 337 GLN B N 1
ATOM 1007 C CA . GLN B 1 21 ? -28.441 70.610 26.592 1.00 14.84 337 GLN B CA 1
ATOM 1008 C C . GLN B 1 21 ? -28.954 70.073 27.923 1.00 13.23 337 GLN B C 1
ATOM 1009 O O . GLN B 1 21 ? -29.681 69.083 27.962 1.00 17.45 337 GLN B O 1
ATOM 1015 N N . CYS B 1 22 ? -28.572 70.714 29.019 1.00 13.62 338 CYS B N 1
ATOM 1016 C CA . CYS B 1 22 ? -29.082 70.280 30.312 1.00 14.51 338 CYS B CA 1
ATOM 1017 C C . CYS B 1 22 ? -28.891 71.341 31.383 1.00 11.21 338 CYS B C 1
ATOM 1018 O O . CYS B 1 22 ? -28.301 72.384 31.139 1.00 13.94 338 CYS B O 1
ATOM 1021 N N . LYS B 1 23 ? -29.427 71.067 32.565 1.00 14.20 339 LYS B N 1
ATOM 1022 C CA . LYS B 1 23 ? -29.223 71.938 33.706 1.00 11.98 339 LYS B CA 1
ATOM 1023 C C . LYS B 1 23 ? -28.535 71.133 34.788 1.00 13.52 339 LYS B C 1
ATOM 1024 O O . LYS B 1 23 ? -28.904 69.987 35.041 1.00 15.53 339 LYS B O 1
ATOM 1030 N N . LEU B 1 24 ? -27.533 71.737 35.419 1.00 11.17 340 LEU B N 1
ATOM 1031 C CA . LEU B 1 24 ? -26.716 71.041 36.402 1.00 9.10 340 LEU B CA 1
ATOM 1032 C C . LEU B 1 24 ? -26.993 71.599 37.796 1.00 11.53 340 LEU B C 1
ATOM 1033 O O . LEU B 1 24 ? -26.995 72.812 37.990 1.00 14.11 340 LEU B O 1
ATOM 1038 N N . PHE B 1 25 ? -27.251 70.707 38.749 1.00 11.42 341 PHE B N 1
ATOM 1039 C CA . PHE B 1 25 ? -27.389 71.084 40.154 1.00 13.42 341 PHE B CA 1
ATOM 1040 C C . PHE B 1 25 ? -26.291 70.395 40.928 1.00 10.81 341 PHE B C 1
ATOM 1041 O O . PHE B 1 25 ? -25.772 69.365 40.502 1.00 12.10 341 PHE B O 1
ATOM 1049 N N . VAL B 1 26 ? -25.938 70.952 42.078 1.00 10.69 342 VAL B N 1
ATOM 1050 C CA . VAL B 1 26 ? -24.963 70.298 42.941 1.00 13.29 342 VAL B CA 1
ATOM 1051 C C . VAL B 1 26 ? -25.414 70.412 44.387 1.00 11.79 342 VAL B C 1
ATOM 1052 O O . VAL B 1 26 ? -26.086 71.379 44.762 1.00 12.35 342 VAL B O 1
ATOM 1056 N N . PHE B 1 27 ? -25.068 69.420 45.200 1.00 10.41 343 PHE B N 1
ATOM 1057 C CA . PHE B 1 27 ? -25.211 69.609 46.630 1.00 13.02 343 PHE B CA 1
ATOM 1058 C C . PHE B 1 27 ? -24.015 70.419 47.116 1.00 14.67 343 PHE B C 1
ATOM 1059 O O . PHE B 1 27 ? -22.895 69.914 47.201 1.00 16.06 343 PHE B O 1
ATOM 1067 N N . ASP B 1 28 ? -24.268 71.690 47.405 1.00 14.65 344 ASP B N 1
ATOM 1068 C CA . ASP B 1 28 ? -23.232 72.620 47.812 1.00 17.80 344 ASP B CA 1
ATOM 1069 C C . ASP B 1 28 ? -22.885 72.401 49.274 1.00 19.30 344 ASP B C 1
ATOM 1070 O O . ASP B 1 28 ? -23.735 72.546 50.153 1.00 22.38 344 ASP B O 1
ATOM 1075 N N . LYS B 1 29 ? -21.631 72.053 49.534 1.00 19.97 345 LYS B N 1
ATOM 1076 C CA . LYS B 1 29 ? -21.209 71.745 50.895 1.00 23.36 345 LYS B CA 1
ATOM 1077 C C . LYS B 1 29 ? -21.108 72.988 51.774 1.00 22.22 345 LYS B C 1
ATOM 1078 O O . LYS B 1 29 ? -21.218 72.900 52.998 1.00 26.78 345 LYS B O 1
ATOM 1084 N N . THR B 1 30 ? -20.895 74.144 51.152 1.00 25.34 346 THR B N 1
ATOM 1085 C CA . THR B 1 30 ? -20.801 75.393 51.898 1.00 31.36 346 THR B CA 1
ATOM 1086 C C . THR B 1 30 ? -22.146 75.791 52.504 1.00 32.27 346 THR B C 1
ATOM 1087 O O . THR B 1 30 ? -22.220 76.201 53.665 1.00 36.36 346 THR B O 1
ATOM 1091 N N . SER B 1 31 ? -23.208 75.669 51.717 1.00 28.65 347 SER B N 1
ATOM 1092 C CA . SER B 1 31 ? -24.536 76.048 52.186 1.00 27.55 347 SER B CA 1
ATOM 1093 C C . SER B 1 31 ? -25.315 74.842 52.682 1.00 24.58 347 SER B C 1
ATOM 1094 O O . SER B 1 31 ? -26.404 74.989 53.229 1.00 23.76 347 SER B O 1
ATOM 1097 N N . GLN B 1 32 ? -24.751 73.653 52.482 1.00 23.38 348 GLN B N 1
ATOM 1098 C CA . GLN B 1 32 ? -25.431 72.407 52.813 1.00 23.30 348 GLN B CA 1
ATOM 1099 C C . GLN B 1 32 ? -26.795 72.345 52.149 1.00 23.34 348 GLN B C 1
ATOM 1100 O O . GLN B 1 32 ? -27.793 72.014 52.786 1.00 21.71 348 GLN B O 1
ATOM 1106 N N . SER B 1 33 ? -26.835 72.666 50.861 1.00 18.66 349 SER B N 1
ATOM 1107 C CA . SER B 1 33 ? -28.098 72.703 50.146 1.00 18.43 349 SER B CA 1
ATOM 1108 C C . SER B 1 33 ? -27.894 72.512 48.654 1.00 16.88 349 SER B C 1
ATOM 1109 O O . SER B 1 33 ? -26.783 72.674 48.139 1.00 15.96 349 SER B O 1
ATOM 1112 N N . TRP B 1 34 ? -28.978 72.159 47.971 1.00 18.26 350 TRP B N 1
ATOM 1113 C CA . TRP B 1 34 ? -28.965 72.034 46.522 1.00 15.94 350 TRP B CA 1
ATOM 1114 C C . TRP B 1 34 ? -28.957 73.407 45.874 1.00 15.83 350 TRP B C 1
ATOM 1115 O O . TRP B 1 34 ? -29.725 74.300 46.251 1.00 18.73 350 TRP B O 1
ATOM 1126 N N . VAL B 1 35 ? -28.050 73.581 44.923 1.00 14.82 351 VAL B N 1
ATOM 1127 C CA . VAL B 1 35 ? -27.934 74.841 44.210 1.00 15.20 351 VAL B CA 1
ATOM 1128 C C . VAL B 1 35 ? -27.872 74.565 42.719 1.00 16.52 351 VAL B C 1
ATOM 1129 O O . VAL B 1 35 ? -27.313 73.554 42.287 1.00 16.79 351 VAL B O 1
ATOM 1133 N N . ALA B 1 36 ? -28.478 75.451 41.935 1.00 15.31 352 ALA B N 1
ATOM 1134 C CA . ALA B 1 36 ? -28.377 75.370 40.483 1.00 15.93 352 ALA B CA 1
ATOM 1135 C C . ALA B 1 36 ? -27.016 75.909 40.087 1.00 14.75 352 ALA B C 1
ATOM 1136 O O . ALA B 1 36 ? -26.666 77.036 40.442 1.00 21.27 352 ALA B O 1
ATOM 1138 N N . VAL B 1 37 ? -26.241 75.099 39.371 1.00 15.71 353 VAL B N 1
ATOM 1139 C CA . VAL B 1 37 ? -24.912 75.504 38.943 1.00 17.37 353 VAL B CA 1
ATOM 1140 C C . VAL B 1 37 ? -24.972 76.262 37.618 1.00 16.65 353 VAL B C 1
ATOM 1141 O O . VAL B 1 37 ? -24.299 77.279 37.443 1.00 21.12 353 VAL B O 1
ATOM 1145 N N . GLY B 1 38 ? -25.774 75.763 36.684 1.00 14.75 354 GLY B N 1
ATOM 1146 C CA . GLY B 1 38 ? -25.945 76.445 35.414 1.00 16.67 354 GLY B CA 1
ATOM 1147 C C . GLY B 1 38 ? -26.613 75.587 34.360 1.00 16.50 354 GLY B C 1
ATOM 1148 O O . GLY B 1 38 ? -26.851 74.400 34.574 1.00 15.49 354 GLY B O 1
ATOM 1149 N N . ARG B 1 39 ? -26.915 76.202 33.220 1.00 14.38 355 ARG B N 1
ATOM 1150 C CA . ARG B 1 39 ? -27.521 75.506 32.091 1.00 14.11 355 ARG B CA 1
ATOM 1151 C C . ARG B 1 39 ? -26.582 75.632 30.907 1.00 14.00 355 ARG B C 1
ATOM 1152 O O . ARG B 1 39 ? -25.924 76.657 30.741 1.00 16.40 355 ARG B O 1
ATOM 1160 N N . GLY B 1 40 ? -26.511 74.594 30.083 1.00 13.43 356 GLY B N 1
ATOM 1161 C CA . GLY B 1 40 ? -25.621 74.637 28.942 1.00 14.01 356 GLY B CA 1
ATOM 1162 C C . GLY B 1 40 ? -25.433 73.284 28.300 1.00 14.87 356 GLY B C 1
ATOM 1163 O O . GLY B 1 40 ? -26.237 72.375 28.501 1.00 16.45 356 GLY B O 1
ATOM 1164 N N . LEU B 1 41 ? -24.359 73.156 27.530 1.00 13.32 357 LEU B N 1
ATOM 1165 C CA . LEU B 1 41 ? -24.054 71.918 26.827 1.00 12.52 357 LEU B CA 1
ATOM 1166 C C . LEU B 1 41 ? -23.106 71.047 27.634 1.00 12.39 357 LEU B C 1
ATOM 1167 O O . LEU B 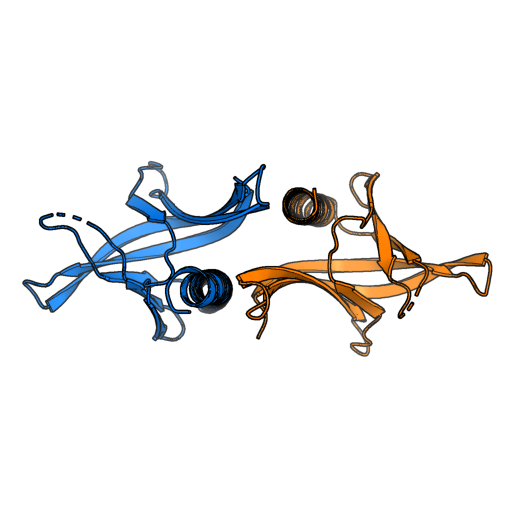1 41 ? -22.024 71.486 28.044 1.00 14.28 357 LEU B O 1
ATOM 1172 N N . LEU B 1 42 ? -23.540 69.816 27.880 1.00 12.98 358 LEU B N 1
ATOM 1173 C CA . LEU B 1 42 ? -22.704 68.802 28.503 1.00 11.03 358 LEU B CA 1
ATOM 1174 C C . LEU B 1 42 ? -22.186 67.875 27.417 1.00 11.76 358 LEU B C 1
ATOM 1175 O O . LEU B 1 42 ? -22.934 67.484 26.518 1.00 13.96 358 LEU B O 1
ATOM 1180 N N . ARG B 1 43 ? -20.910 67.519 27.512 1.00 11.75 359 ARG B N 1
ATOM 1181 C CA . ARG B 1 43 ? -20.303 66.569 26.591 1.00 10.87 359 ARG B CA 1
ATOM 1182 C C . ARG B 1 43 ? -19.691 65.401 27.358 1.00 11.67 359 ARG B C 1
ATOM 1183 O O . ARG B 1 43 ? -19.025 65.594 28.382 1.00 12.92 359 ARG B O 1
ATOM 1191 N N . LEU B 1 44 ? -19.934 64.194 26.862 1.00 11.33 360 LEU B N 1
ATOM 1192 C CA . LEU B 1 44 ? -19.181 63.021 27.269 1.00 13.34 360 LEU B CA 1
ATOM 1193 C C . LEU B 1 44 ? -18.186 62.738 26.150 1.00 11.98 360 LEU B C 1
ATOM 1194 O O . LEU B 1 44 ? -18.580 62.560 24.987 1.00 14.30 360 LEU B O 1
ATOM 1199 N N . ASN B 1 45 ? -16.905 62.717 26.500 1.00 10.94 361 ASN B N 1
ATOM 1200 C CA . ASN B 1 45 ? -15.843 62.500 25.527 1.00 12.11 361 ASN B CA 1
ATOM 1201 C C . ASN B 1 45 ? -15.023 61.279 25.893 1.00 13.39 361 ASN B C 1
ATOM 1202 O O . ASN B 1 45 ? -14.850 60.977 27.079 1.00 15.55 361 ASN B O 1
ATOM 1207 N N . ASP B 1 46 ? -14.519 60.586 24.868 1.00 13.57 362 ASP B N 1
ATOM 1208 C CA . ASP B 1 46 ? -13.530 59.529 25.038 1.00 12.37 362 ASP B CA 1
ATOM 1209 C C . ASP B 1 46 ? -12.187 60.086 24.580 1.00 15.23 362 ASP B C 1
ATOM 1210 O O . ASP B 1 46 ? -12.132 60.927 23.678 1.00 16.10 362 ASP B O 1
ATOM 1215 N N . MET B 1 47 ? -11.103 59.617 25.186 1.00 14.23 363 MET B N 1
ATOM 1216 C CA . MET B 1 47 ? -9.774 59.968 24.700 1.00 14.74 363 MET B CA 1
ATOM 1217 C C . MET B 1 47 ? -8.759 58.894 25.062 1.00 16.25 363 MET B C 1
ATOM 1218 O O . MET B 1 47 ? -8.868 58.238 26.093 1.00 16.13 363 MET B O 1
ATOM 1223 N N . ALA B 1 48 ? -7.774 58.710 24.195 1.00 16.28 364 ALA B N 1
ATOM 1224 C CA . ALA B 1 48 ? -6.741 57.716 24.424 1.00 17.48 364 ALA B CA 1
ATOM 1225 C C . ALA B 1 48 ? -5.870 58.095 25.610 1.00 18.50 364 ALA B C 1
ATOM 1226 O O . ALA B 1 48 ? -5.536 59.265 25.805 1.00 21.73 364 ALA B O 1
ATOM 1228 N N . SER B 1 49 ? -5.508 57.092 26.398 1.00 18.62 365 SER B N 1
ATOM 1229 C CA . SER B 1 49 ? -4.483 57.242 27.417 1.00 24.82 365 SER B CA 1
ATOM 1230 C C . SER B 1 49 ? -3.287 56.406 26.990 1.00 24.76 365 SER B C 1
ATOM 1231 O O . SER B 1 49 ? -3.292 55.184 27.138 1.00 25.21 365 SER B O 1
ATOM 1234 N N . THR B 1 50 ? -2.270 57.063 26.440 1.00 27.12 366 THR B N 1
ATOM 1235 C CA . THR B 1 50 ? -1.127 56.352 25.873 1.00 32.44 366 THR B CA 1
ATOM 1236 C C . THR B 1 50 ? -0.154 55.845 26.936 1.00 34.21 366 THR B C 1
ATOM 1237 O O . THR B 1 50 ? 0.723 55.035 26.645 1.00 38.88 366 THR B O 1
ATOM 1241 N N . ASP B 1 51 ? -0.315 56.316 28.169 1.00 36.92 367 ASP B N 1
ATOM 1242 C CA . ASP B 1 51 ? 0.483 55.806 29.278 1.00 41.56 367 ASP B CA 1
ATOM 1243 C C . ASP B 1 51 ? 0.038 54.391 29.623 1.00 42.87 367 ASP B C 1
ATOM 1244 O O . ASP B 1 51 ? 0.855 53.532 29.970 1.00 43.86 367 ASP B O 1
ATOM 1249 N N . ASP B 1 52 ? -1.268 54.165 29.508 1.00 37.66 368 ASP B N 1
ATOM 1250 C CA . ASP B 1 52 ? -1.913 52.925 29.926 1.00 39.02 368 ASP B CA 1
ATOM 1251 C C . ASP B 1 52 ? -2.231 52.002 28.760 1.00 35.58 368 ASP B C 1
ATOM 1252 O O . ASP B 1 52 ? -2.371 50.795 28.938 1.00 37.88 368 ASP B O 1
ATOM 1257 N N . GLY B 1 53 ? -2.376 52.575 27.570 1.00 29.43 369 GLY B N 1
ATOM 1258 C CA . GLY B 1 53 ? -2.894 51.825 26.444 1.00 29.18 369 GLY B CA 1
ATOM 1259 C C . GLY B 1 53 ? -4.373 51.556 26.648 1.00 29.17 369 GLY B C 1
ATOM 1260 O O . GLY B 1 53 ? -4.871 50.477 26.329 1.00 32.20 369 GLY B O 1
ATOM 1261 N N . THR B 1 54 ? -5.077 52.544 27.195 1.00 24.38 370 THR B N 1
ATOM 1262 C CA . THR B 1 54 ? -6.506 52.417 27.443 1.00 19.92 370 THR B CA 1
ATOM 1263 C C . THR B 1 54 ? -7.265 53.591 26.847 1.00 19.15 370 THR B C 1
ATOM 1264 O O . THR B 1 54 ? -6.671 54.592 26.452 1.00 20.66 370 THR B O 1
ATOM 1268 N N . LEU B 1 55 ? -8.582 53.454 26.781 1.00 18.01 371 LEU B N 1
ATOM 1269 C CA . LEU B 1 55 ? -9.449 54.553 26.382 1.00 17.52 371 LEU B CA 1
ATOM 1270 C C . LEU B 1 55 ? -10.141 55.091 27.626 1.00 17.14 371 LEU B C 1
ATOM 1271 O O . LEU B 1 55 ? -10.858 54.360 28.305 1.00 20.66 371 LEU B O 1
ATOM 1276 N N . GLN B 1 56 ? -9.909 56.362 27.934 1.00 15.59 372 GLN B N 1
ATOM 1277 C CA . GLN B 1 56 ? -10.541 56.989 29.089 1.00 14.10 372 GLN B CA 1
ATOM 1278 C C . GLN B 1 56 ? -11.683 57.895 28.638 1.00 13.43 372 GLN B C 1
ATOM 1279 O O . GLN B 1 56 ? -11.935 58.031 27.442 1.00 14.92 372 GLN B O 1
ATOM 1285 N N . SER B 1 57 ? -12.389 58.492 29.596 1.00 13.50 373 SER B N 1
ATOM 1286 C CA . SER B 1 57 ? -13.545 59.325 29.287 1.00 13.45 373 SER B CA 1
ATOM 1287 C C . SER B 1 57 ? -13.692 60.437 30.312 1.00 13.01 373 SER B C 1
ATOM 1288 O O . SER B 1 57 ? -13.235 60.311 31.446 1.00 14.21 373 SER B O 1
ATOM 1291 N N . ARG B 1 58 ? -14.349 61.521 29.919 1.00 13.76 374 ARG B N 1
ATOM 1292 C CA . ARG B 1 58 ? -14.646 62.589 30.865 1.00 13.05 374 ARG B CA 1
ATOM 1293 C C . ARG B 1 58 ? -15.960 63.260 30.519 1.00 13.94 374 ARG B C 1
ATOM 1294 O O . ARG B 1 58 ? -16.424 63.203 29.376 1.00 13.90 374 ARG B O 1
ATOM 1302 N N . LEU B 1 59 ? -16.565 63.879 31.525 1.00 11.78 375 LEU B N 1
ATOM 1303 C CA . LEU B 1 59 ? -17.728 64.729 31.328 1.00 11.78 375 LEU B CA 1
ATOM 1304 C C . LEU B 1 59 ? -17.278 66.168 31.450 1.00 11.72 375 LEU B C 1
ATOM 1305 O O . LEU B 1 59 ? -16.584 66.527 32.406 1.00 14.10 375 LEU B O 1
ATOM 1310 N N . VAL B 1 60 ? -17.648 66.995 30.480 1.00 11.70 376 VAL B N 1
ATOM 1311 C CA . VAL B 1 60 ? -17.398 68.424 30.597 1.00 11.45 376 VAL B CA 1
ATOM 1312 C C . VAL B 1 60 ? -18.676 69.181 30.307 1.00 14.41 376 VAL B C 1
ATOM 1313 O O . VAL B 1 60 ? -19.468 68.781 29.457 1.00 19.17 376 VAL B O 1
ATOM 1317 N N . MET B 1 61 ? -18.884 70.272 31.028 1.00 10.62 377 MET B N 1
ATOM 1318 C CA . MET B 1 61 ? -20.053 71.098 30.788 1.00 11.24 377 MET B CA 1
ATOM 1319 C C . MET B 1 61 ? -19.706 72.562 30.924 1.00 11.80 377 MET B C 1
ATOM 1320 O O . MET B 1 61 ? -18.996 72.951 31.850 1.00 14.55 377 MET B O 1
ATOM 1325 N N . ARG B 1 62 ? -20.196 73.361 29.981 1.00 13.92 378 ARG B N 1
ATOM 1326 C CA . ARG B 1 62 ? -20.004 74.801 30.009 1.00 14.00 378 ARG B CA 1
ATOM 1327 C C . ARG B 1 62 ? -21.343 75.520 29.950 1.00 15.28 378 ARG B C 1
ATOM 1328 O O . ARG B 1 62 ? -22.265 75.092 29.262 1.00 16.26 378 ARG B O 1
ATOM 1336 N N . THR B 1 63 ? -21.452 76.613 30.691 1.00 14.39 379 THR B N 1
ATOM 1337 C CA . THR B 1 63 ? -22.694 77.366 30.718 1.00 15.19 379 THR B CA 1
ATOM 1338 C C . THR B 1 63 ? -22.945 77.989 29.354 1.00 17.49 379 THR B C 1
ATOM 1339 O O . THR B 1 63 ? -22.006 78.357 28.641 1.00 20.80 379 THR B O 1
ATOM 1343 N N . GLN B 1 64 ? -24.214 78.090 28.985 1.00 16.86 380 GLN B N 1
ATOM 1344 C CA . GLN B 1 64 ? -24.575 78.640 27.684 1.00 21.06 380 GLN B CA 1
ATOM 1345 C C . GLN B 1 64 ? -24.158 80.099 27.541 1.00 28.26 380 GLN B C 1
ATOM 1346 O O . GLN B 1 64 ? -23.683 80.515 26.487 1.00 36.48 380 GLN B O 1
ATOM 1352 N N . GLY B 1 65 ? -24.315 80.879 28.601 1.00 26.06 381 GLY B N 1
ATOM 1353 C CA . GLY B 1 65 ? -24.032 82.299 28.492 1.00 31.51 381 GLY B CA 1
ATOM 1354 C C . GLY B 1 65 ? -22.560 82.603 28.289 1.00 31.59 381 GLY B C 1
ATOM 1355 O O . GLY B 1 65 ? -22.145 83.136 27.259 1.00 37.58 381 GLY B O 1
ATOM 1356 N N . S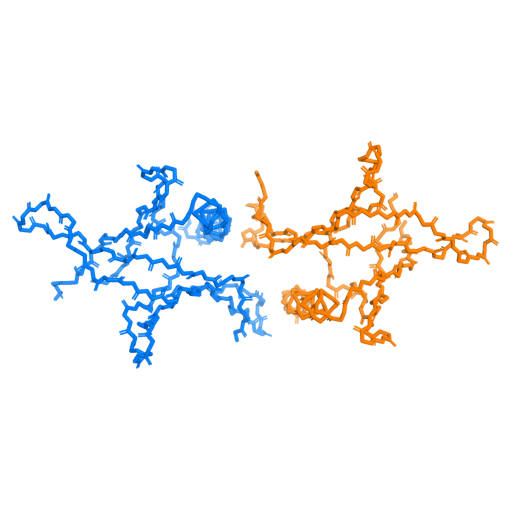ER B 1 66 ? -21.764 82.242 29.284 1.00 29.53 382 SER B N 1
ATOM 1357 C CA . SER B 1 66 ? -20.380 82.675 29.360 1.00 28.74 382 SER B CA 1
ATOM 1358 C C . SER B 1 66 ? -19.386 81.561 29.063 1.00 22.26 382 SER B C 1
ATOM 1359 O O . SER B 1 66 ? -18.175 81.787 29.106 1.00 23.03 382 SER B O 1
ATOM 1362 N N . LEU B 1 67 ? -19.900 80.364 28.783 1.00 18.71 383 LEU B N 1
ATOM 1363 C CA . LEU B 1 67 ? -19.065 79.192 28.528 1.00 19.26 383 LEU B CA 1
ATOM 1364 C C . LEU B 1 67 ? -18.197 78.844 29.737 1.00 20.15 383 LEU B C 1
ATOM 1365 O O . LEU B 1 67 ? -17.115 78.273 29.596 1.00 21.96 383 LEU B O 1
ATOM 1370 N N . ARG B 1 68 ? -18.678 79.190 30.927 1.00 19.62 384 ARG B N 1
ATOM 1371 C CA . ARG B 1 68 ? -17.960 78.864 32.147 1.00 16.60 384 ARG B CA 1
ATOM 1372 C C . ARG B 1 68 ? -17.949 77.351 32.342 1.00 16.91 384 ARG B C 1
ATOM 1373 O O . ARG B 1 68 ? -18.994 76.703 32.267 1.00 16.66 384 ARG B O 1
ATOM 1381 N N . LEU B 1 69 ? -16.766 76.795 32.590 1.00 15.37 385 LEU B N 1
ATOM 1382 C CA . LEU B 1 69 ? -16.633 75.370 32.867 1.00 15.74 385 LEU B CA 1
ATOM 1383 C C . LEU B 1 69 ? -17.173 75.046 34.261 1.00 14.31 385 LEU B C 1
ATOM 1384 O O . LEU B 1 69 ? -16.585 75.448 35.274 1.00 22.31 385 LEU B O 1
ATOM 1389 N N . ILE B 1 70 ? -18.289 74.328 34.306 1.00 12.09 386 ILE B N 1
ATOM 1390 C CA . ILE B 1 70 ? -18.953 74.019 35.573 1.00 12.77 386 ILE B CA 1
ATOM 1391 C C . ILE B 1 70 ? -18.918 72.534 35.914 1.00 14.44 386 ILE B C 1
ATOM 1392 O O . ILE B 1 70 ? -19.311 72.129 37.010 1.00 16.76 386 ILE B O 1
ATOM 1397 N N . LEU B 1 71 ? -18.460 71.721 34.970 1.00 13.43 387 LEU B N 1
ATOM 1398 C CA . LEU B 1 71 ? -18.225 70.310 35.244 1.00 14.04 387 LEU B CA 1
ATOM 1399 C C . LEU B 1 71 ? -17.046 69.838 34.419 1.00 12.87 387 LEU B C 1
ATOM 1400 O O . LEU B 1 71 ? -16.970 70.104 33.216 1.00 15.56 387 LEU B O 1
ATOM 1405 N N . ASN B 1 72 ? -16.125 69.145 35.074 1.00 13.27 388 ASN B N 1
ATOM 1406 C CA . ASN B 1 72 ? -14.975 68.570 34.402 1.00 13.22 388 ASN B CA 1
ATOM 1407 C C . ASN B 1 72 ? -14.476 67.389 35.217 1.00 15.08 388 ASN B C 1
ATOM 1408 O O . ASN B 1 72 ? -13.626 67.538 36.096 1.00 19.74 388 ASN B O 1
ATOM 1413 N N . THR B 1 73 ? -15.024 66.215 34.927 1.00 15.40 389 THR B N 1
ATOM 1414 C CA . THR B 1 73 ? -14.727 65.027 35.710 1.00 13.72 389 THR B CA 1
ATOM 1415 C C . THR B 1 73 ? -14.378 63.835 34.834 1.00 13.00 389 THR B C 1
ATOM 1416 O O . THR B 1 73 ? -15.119 63.472 33.924 1.00 16.22 389 THR B O 1
ATOM 1420 N N . LYS B 1 74 ? -13.222 63.246 35.103 1.00 12.78 390 LYS B N 1
ATOM 1421 C CA . LYS B 1 74 ? -12.835 62.012 34.449 1.00 14.48 390 LYS B CA 1
ATOM 1422 C C . LYS B 1 74 ? -13.674 60.897 35.047 1.00 14.21 390 LYS B C 1
ATOM 1423 O O . LYS B 1 74 ? -13.916 60.881 36.254 1.00 20.60 390 LYS B O 1
ATOM 1429 N N . LEU B 1 75 ? -14.147 59.980 34.214 1.00 11.03 391 LEU B N 1
ATOM 1430 C CA . LEU B 1 75 ? -14.840 58.811 34.737 1.00 9.88 391 LEU B CA 1
ATOM 1431 C C . LEU B 1 75 ? -13.837 57.907 35.439 1.00 11.63 391 LEU B C 1
ATOM 1432 O O . LEU B 1 75 ? -12.706 57.752 34.984 1.00 13.66 391 LEU B O 1
ATOM 1437 N N . TRP B 1 76 ? -14.252 57.308 36.550 1.00 12.53 392 TRP B N 1
ATOM 1438 C CA . TRP B 1 76 ? -13.404 56.346 37.242 1.00 14.60 392 TRP B CA 1
ATOM 1439 C C . TRP B 1 76 ? -14.253 55.205 37.789 1.00 13.17 392 TRP B C 1
ATOM 1440 O O . TRP B 1 76 ? -15.483 55.307 37.824 1.00 14.18 392 TRP B O 1
ATOM 1451 N N . ALA B 1 77 ? -13.597 54.123 38.206 1.00 12.68 393 ALA B N 1
ATOM 1452 C CA . ALA B 1 77 ? -14.292 52.876 38.505 1.00 12.92 393 ALA B CA 1
ATOM 1453 C C . ALA B 1 77 ? -15.291 53.003 39.650 1.00 14.91 393 ALA B C 1
ATOM 1454 O O . ALA B 1 77 ? -16.271 52.254 39.709 1.00 16.20 393 ALA B O 1
ATOM 1456 N N . GLN B 1 78 ? -15.039 53.935 40.564 1.00 13.28 394 GLN B N 1
ATOM 1457 C CA . GLN B 1 78 ? -15.913 54.084 41.730 1.00 15.09 394 GLN B CA 1
ATOM 1458 C C . GLN B 1 78 ? -16.931 55.218 41.596 1.00 11.61 394 GLN B C 1
ATOM 1459 O O . GLN B 1 78 ? -17.654 55.529 42.545 1.00 15.57 394 GLN B O 1
ATOM 1465 N N . MET B 1 79 ? -17.006 55.824 40.414 1.00 12.49 395 MET B N 1
ATOM 1466 C CA . MET B 1 79 ? -18.030 56.830 40.156 1.00 9.56 395 MET B CA 1
ATOM 1467 C C . MET B 1 79 ? -19.411 56.190 40.286 1.00 9.79 395 MET B C 1
ATOM 1468 O O . MET B 1 79 ? -19.647 55.105 39.749 1.00 13.26 395 MET B O 1
ATOM 1473 N N . GLN B 1 80 ? -20.313 56.864 40.999 1.00 12.14 396 GLN B N 1
ATOM 1474 C CA . GLN B 1 80 ? -21.685 56.404 41.168 1.00 12.34 396 GLN B CA 1
ATOM 1475 C C . GLN B 1 80 ? -22.589 57.064 40.157 1.00 9.84 396 GLN B C 1
ATOM 1476 O O . GLN B 1 80 ? -22.441 58.256 39.872 1.00 11.79 396 GLN B O 1
ATOM 1482 N N . ILE B 1 81 ? -23.526 56.294 39.615 1.00 9.50 397 ILE B N 1
ATOM 1483 C CA . ILE B 1 81 ? -24.562 56.870 38.769 1.00 11.14 397 ILE B CA 1
ATOM 1484 C C . ILE B 1 81 ? -25.914 56.290 39.145 1.00 10.62 397 ILE B C 1
ATOM 1485 O O . ILE B 1 81 ? -26.056 55.082 39.352 1.00 12.48 397 ILE B O 1
ATOM 1490 N N . ASP B 1 82 ? -26.901 57.172 39.244 1.00 10.61 398 ASP B N 1
ATOM 1491 C CA . ASP B 1 82 ? -28.252 56.774 39.588 1.00 10.92 398 ASP B CA 1
ATOM 1492 C C . ASP B 1 82 ? -29.198 57.424 38.595 1.00 12.80 398 ASP B C 1
ATOM 1493 O O . ASP B 1 82 ? -29.207 58.645 38.453 1.00 15.23 398 ASP B O 1
ATOM 1498 N N . LYS B 1 83 ? -29.982 56.613 37.892 1.00 12.05 399 LYS B N 1
ATOM 1499 C CA . LYS B 1 83 ? -31.016 57.170 37.037 1.00 13.59 399 LYS B CA 1
ATOM 1500 C C . LYS B 1 83 ? -32.198 57.485 37.934 1.00 12.94 399 LYS B C 1
ATOM 1501 O O . LYS B 1 83 ? -33.043 56.631 38.181 1.00 16.36 399 LYS B O 1
ATOM 1507 N N . ALA B 1 84 ? -32.234 58.715 38.442 1.00 11.37 400 ALA B N 1
ATOM 1508 C CA . ALA B 1 84 ? -33.187 59.089 39.484 1.00 13.14 400 ALA B CA 1
ATOM 1509 C C . ALA B 1 84 ? -34.602 59.220 38.935 1.00 13.20 400 ALA B C 1
ATOM 1510 O O . ALA B 1 84 ? -35.594 59.067 39.663 1.00 15.38 400 ALA B O 1
ATOM 1512 N N . SER B 1 85 ? -34.691 59.521 37.646 1.00 11.94 401 SER B N 1
ATOM 1513 C CA . SER B 1 85 ? -35.974 59.615 36.959 1.00 14.30 401 SER B CA 1
ATOM 1514 C C . SER B 1 85 ? -35.696 59.501 35.478 1.00 13.80 401 SER B C 1
ATOM 1515 O O . SER B 1 85 ? -34.538 59.409 35.070 1.00 13.60 401 SER B O 1
ATOM 1518 N N . GLU B 1 86 ? -36.748 59.512 34.670 1.00 15.40 402 GLU B N 1
ATOM 1519 C CA . GLU B 1 86 ? -36.562 59.472 33.225 1.00 15.98 402 GLU B CA 1
ATOM 1520 C C . GLU B 1 86 ? -35.806 60.693 32.732 1.00 14.42 402 GLU B C 1
ATOM 1521 O O . GLU B 1 86 ? -35.271 60.683 31.626 1.00 13.78 402 GLU B O 1
ATOM 1527 N N . LYS B 1 87 ? -35.753 61.742 33.552 1.00 12.07 403 LYS B N 1
ATOM 1528 C CA . LYS B 1 87 ? -35.177 63.010 33.110 1.00 12.77 403 LYS B CA 1
ATOM 1529 C C . LYS B 1 87 ? -34.084 63.546 34.030 1.00 14.29 403 LYS B C 1
ATOM 1530 O O . LYS B 1 87 ? -33.733 64.720 33.966 1.00 13.99 403 LYS B O 1
ATOM 1536 N N . SER B 1 88 ? -33.541 62.691 34.886 1.00 10.76 404 SER B N 1
ATOM 1537 C CA . SER B 1 88 ? -32.446 63.137 35.739 1.00 9.31 404 SER B CA 1
ATOM 1538 C C . SER B 1 88 ? -31.491 62.006 36.105 1.00 11.98 404 SER B C 1
ATOM 1539 O O . SER B 1 88 ? -31.903 60.857 36.301 1.00 14.15 404 SER B O 1
ATOM 1542 N N . ILE B 1 89 ? -30.209 62.347 36.169 1.00 10.71 405 ILE B N 1
ATOM 1543 C CA . ILE B 1 89 ? -29.170 61.414 36.586 1.00 8.93 405 ILE B CA 1
ATOM 1544 C C . ILE B 1 89 ? -28.394 62.042 37.733 1.00 10.16 405 ILE B C 1
ATOM 1545 O O . ILE B 1 89 ? -27.944 63.183 37.632 1.00 10.66 405 ILE B O 1
ATOM 1550 N N . ARG B 1 90 ? -28.235 61.295 38.818 1.00 10.35 406 ARG B N 1
ATOM 1551 C CA . ARG B 1 90 ? -27.411 61.745 39.930 1.00 10.03 406 ARG B CA 1
ATOM 1552 C C . ARG B 1 90 ? -26.048 61.067 39.834 1.00 12.16 406 ARG B C 1
ATOM 1553 O O . ARG B 1 90 ? -25.973 59.850 39.666 1.00 12.76 406 ARG B O 1
ATOM 1561 N N . ILE B 1 91 ? -24.970 61.844 39.922 1.00 8.43 407 ILE B N 1
ATOM 1562 C CA . ILE B 1 91 ? -23.635 61.260 39.828 1.00 9.96 407 ILE B CA 1
ATOM 1563 C C . ILE B 1 91 ? -22.748 61.751 40.950 1.00 10.21 407 ILE B C 1
ATOM 1564 O O . ILE B 1 91 ? -23.025 62.783 41.562 1.00 12.63 407 ILE B O 1
ATOM 1569 N N . THR B 1 92 ? -21.681 61.010 41.229 1.00 11.14 408 THR B N 1
ATOM 1570 C CA . THR B 1 92 ? -20.603 61.563 42.036 1.00 10.31 408 THR B CA 1
ATOM 1571 C C . THR B 1 92 ? -19.490 62.027 41.106 1.00 13.13 408 THR B C 1
ATOM 1572 O O . THR B 1 92 ? -19.309 61.481 40.013 1.00 12.88 408 THR B O 1
ATOM 1576 N N . ALA B 1 93 ? -18.753 63.037 41.548 1.00 15.27 409 ALA B N 1
ATOM 1577 C CA . ALA B 1 93 ? -17.626 63.571 40.800 1.00 16.36 409 ALA B CA 1
ATOM 1578 C C . ALA B 1 93 ? -16.550 63.963 41.799 1.00 18.26 409 ALA B C 1
ATOM 1579 O O . ALA B 1 93 ? -16.853 64.449 42.886 1.00 20.23 409 ALA B O 1
ATOM 1581 N N . MET B 1 94 ? -15.293 63.741 41.447 1.00 23.54 410 MET B N 1
ATOM 1582 C CA . MET B 1 94 ? -14.219 64.073 42.374 1.00 31.58 410 MET B CA 1
ATOM 1583 C C . MET B 1 94 ? -14.153 65.570 42.651 1.00 36.70 410 MET B C 1
ATOM 1584 O O . MET B 1 94 ? -14.181 66.391 41.731 1.00 36.12 410 MET B O 1
ATOM 1589 N N . ASP B 1 95 ? -14.080 65.914 43.933 1.00 40.59 411 ASP B N 1
ATOM 1590 C CA . ASP B 1 95 ? -14.001 67.299 44.353 1.00 45.21 411 ASP B CA 1
ATOM 1591 C C . ASP B 1 95 ? -12.568 67.781 44.164 1.00 52.85 411 ASP B C 1
ATOM 1592 O O . ASP B 1 95 ? -11.688 67.467 44.964 1.00 59.14 411 ASP B O 1
ATOM 1597 N N . THR B 1 96 ? -12.343 68.533 43.092 1.00 58.24 412 THR B N 1
ATOM 1598 C CA . THR B 1 96 ? -11.005 68.989 42.732 1.00 64.53 412 THR B CA 1
ATOM 1599 C C . THR B 1 96 ? -10.347 69.786 43.851 1.00 67.06 412 THR B C 1
ATOM 1600 O O . THR B 1 96 ? -9.176 69.576 44.164 1.00 70.90 412 THR B O 1
ATOM 1604 N N . GLN B 1 99 ? -9.851 65.336 48.361 1.00 53.45 415 GLN B N 1
ATOM 1605 C CA . GLN B 1 99 ? -9.934 63.894 48.224 1.00 49.38 415 GLN B CA 1
ATOM 1606 C C . GLN B 1 99 ? -11.362 63.386 48.277 1.00 50.71 415 GLN B C 1
ATOM 1607 O O . GLN B 1 99 ? -11.607 62.190 48.121 1.00 58.30 415 GLN B O 1
ATOM 1608 N N . GLY B 1 100 ? -12.305 64.298 48.495 1.00 46.50 416 GLY B N 1
ATOM 1609 C CA . GLY B 1 100 ? -13.708 63.937 48.602 1.00 41.79 416 GLY B CA 1
ATOM 1610 C C . GLY B 1 100 ? -14.445 64.030 47.280 1.00 34.68 416 GLY B C 1
ATOM 1611 O O . GLY B 1 100 ? -13.850 64.324 46.241 1.00 38.22 416 GLY B O 1
ATOM 1612 N N . VAL B 1 101 ? -15.746 63.776 47.312 1.00 31.00 417 VAL B N 1
ATOM 1613 C CA . VAL B 1 101 ? -16.545 63.846 46.096 1.00 23.28 417 VAL B CA 1
ATOM 1614 C C . VAL B 1 101 ? -17.750 64.753 46.280 1.00 22.26 417 VAL B C 1
ATOM 1615 O O . VAL B 1 101 ? -18.207 65.000 47.404 1.00 23.06 417 VAL B O 1
ATOM 1619 N N . LYS B 1 102 ? -18.252 65.258 45.162 1.00 14.79 418 LYS B N 1
ATOM 1620 C CA . LYS B 1 102 ? -19.466 66.049 45.169 1.00 13.25 418 LYS B CA 1
ATOM 1621 C C . LYS B 1 102 ? -20.570 65.246 44.511 1.00 12.82 418 LYS B C 1
ATOM 1622 O O . LYS B 1 102 ? -20.305 64.371 43.684 1.00 14.03 418 LYS B O 1
ATOM 1628 N N . VAL B 1 103 ? -21.805 65.539 44.892 1.00 11.65 419 VAL B N 1
ATOM 1629 C CA . VAL B 1 103 ? -22.967 64.942 44.259 1.00 11.39 419 VAL B CA 1
ATOM 1630 C C . VAL B 1 103 ? -23.572 65.957 43.306 1.00 10.32 419 VAL B C 1
ATOM 1631 O O . VAL B 1 103 ? -23.980 67.050 43.716 1.00 13.54 419 VAL B O 1
ATOM 1635 N N . PHE B 1 104 ? -23.617 65.592 42.028 1.00 9.86 420 PHE B N 1
ATOM 1636 C CA . PHE B 1 104 ? -24.206 66.444 41.004 1.00 9.83 420 PHE B CA 1
ATOM 1637 C C . PHE B 1 104 ? -25.486 65.803 40.492 1.00 12.62 420 PHE B C 1
ATOM 1638 O O . PHE B 1 104 ? -25.652 64.582 40.548 1.00 11.56 420 PHE B O 1
ATOM 1646 N N . LEU B 1 105 ? -26.382 66.637 39.983 1.00 10.15 421 LEU B N 1
ATOM 1647 C CA . LEU B 1 105 ? -27.633 66.170 39.412 1.00 8.94 421 LEU B CA 1
ATOM 1648 C C . LEU B 1 105 ? -27.784 66.803 38.037 1.00 9.45 421 LEU B C 1
ATOM 1649 O O . LEU B 1 105 ? -27.732 68.031 37.901 1.00 11.85 421 LEU B O 1
ATOM 1654 N N . ILE B 1 106 ? -27.960 65.957 37.025 1.00 9.43 422 ILE B N 1
ATOM 1655 C CA . ILE B 1 106 ? -28.097 66.404 35.645 1.00 11.54 422 ILE B CA 1
ATOM 1656 C C . ILE B 1 106 ? -29.555 66.266 35.217 1.00 13.29 422 ILE B C 1
ATOM 1657 O O . ILE B 1 106 ? -30.123 65.165 35.241 1.00 14.65 422 ILE B O 1
ATOM 1662 N N . SER B 1 107 ? -30.153 67.393 34.842 1.00 10.31 423 SER B N 1
ATOM 1663 C CA . SER B 1 107 ? -31.551 67.449 34.443 1.00 12.91 423 SER B CA 1
ATOM 1664 C C . SER B 1 107 ? -31.611 67.683 32.941 1.00 11.07 423 SER B C 1
ATOM 1665 O O . SER B 1 107 ? -31.075 68.671 32.442 1.00 13.69 423 SER B O 1
ATOM 1668 N N . ALA B 1 108 ? -32.253 66.769 32.219 1.00 11.30 424 ALA B N 1
ATOM 1669 C CA . ALA B 1 108 ? -32.261 66.818 30.762 1.00 13.63 424 ALA B CA 1
ATOM 1670 C C . ALA B 1 108 ? -33.513 66.164 30.195 1.00 11.45 424 ALA B C 1
ATOM 1671 O O . ALA B 1 108 ? -34.351 65.660 30.932 1.00 13.81 424 ALA B O 1
ATOM 1673 N N . SER B 1 109 ? -33.639 66.187 28.875 1.00 13.23 425 SER B N 1
ATOM 1674 C CA . SER B 1 109 ? -34.725 65.490 28.205 1.00 14.52 425 SER B CA 1
ATOM 1675 C C . SER B 1 109 ? -34.639 63.993 28.478 1.00 12.13 425 SER B C 1
ATOM 1676 O O . SER B 1 109 ? -33.580 63.480 28.848 1.00 13.83 425 SER B O 1
ATOM 1679 N N . SER B 1 110 ? -35.749 63.285 28.292 1.00 12.80 426 SER B N 1
ATOM 1680 C CA . SER B 1 110 ? -35.740 61.844 28.514 1.00 13.20 426 SER B CA 1
ATOM 1681 C C . SER B 1 110 ? -34.796 61.172 27.512 1.00 13.86 426 SER B C 1
ATOM 1682 O O . SER B 1 110 ? -34.090 60.223 27.852 1.00 13.90 426 SER B O 1
ATOM 1685 N N . LYS B 1 111 ? -34.761 61.687 26.285 1.00 14.13 427 LYS B N 1
ATOM 1686 C CA . LYS B 1 111 ? -33.848 61.144 25.288 1.00 14.37 427 LYS B CA 1
ATOM 1687 C C . LYS B 1 111 ? -32.395 61.239 25.751 1.00 14.73 427 LYS B C 1
ATOM 1688 O O . LYS B 1 111 ? -31.666 60.242 25.761 1.00 13.76 427 LYS B O 1
ATOM 1694 N N . ASP B 1 112 ? -31.978 62.444 26.131 1.00 11.75 428 ASP B N 1
ATOM 1695 C CA . ASP B 1 112 ? -30.585 62.683 26.477 1.00 11.72 428 ASP B CA 1
ATOM 1696 C C . ASP B 1 112 ? -30.213 61.982 27.779 1.00 10.64 428 ASP B C 1
ATOM 1697 O O . ASP B 1 112 ? -29.108 61.459 27.916 1.00 12.01 428 ASP B O 1
ATOM 1702 N N . THR B 1 113 ? -31.134 61.984 28.738 1.00 11.52 429 THR B N 1
ATOM 1703 C CA . THR B 1 113 ? -30.917 61.272 29.995 1.00 11.87 429 THR B CA 1
ATOM 1704 C C . THR B 1 113 ? -30.665 59.779 29.754 1.00 10.86 429 THR B C 1
ATOM 1705 O O . THR B 1 113 ? -29.722 59.200 30.289 1.00 11.43 429 THR B O 1
ATOM 1709 N N . GLY B 1 114 ? -31.516 59.147 28.955 1.00 14.04 430 GLY B N 1
ATOM 1710 C CA . GLY B 1 114 ? -31.354 57.731 28.672 1.00 14.87 430 GLY B CA 1
ATOM 1711 C C . GLY B 1 114 ? -30.032 57.425 27.987 1.00 11.95 430 GLY B C 1
ATOM 1712 O O . GLY B 1 114 ? -29.349 56.452 28.319 1.00 14.43 430 GLY B O 1
ATOM 1713 N N . GLN B 1 115 ? -29.665 58.264 27.023 1.00 13.51 431 GLN B N 1
ATOM 1714 C CA . GLN B 1 115 ? -28.439 58.049 26.273 1.00 13.53 431 GLN B CA 1
ATOM 1715 C C . GLN B 1 115 ? -27.209 58.264 27.147 1.00 10.72 431 GLN B C 1
ATOM 1716 O O . GLN B 1 115 ? -26.246 57.498 27.073 1.00 12.60 431 GLN B O 1
ATOM 1722 N N . LEU B 1 116 ? -27.243 59.308 27.971 1.00 12.15 432 LEU B N 1
ATOM 1723 C CA . LEU B 1 116 ? -26.127 59.584 28.870 1.00 11.77 432 LEU B CA 1
ATOM 1724 C C . LEU B 1 116 ? -25.968 58.462 29.889 1.00 11.14 432 LEU B C 1
ATOM 1725 O O . LEU B 1 116 ? -24.862 57.982 30.132 1.00 11.24 432 LEU B O 1
ATOM 1730 N N . TYR B 1 117 ? -27.075 58.044 30.489 1.00 11.39 433 TYR B N 1
ATOM 1731 C CA . TYR B 1 117 ? -27.004 56.986 31.486 1.00 10.05 433 TYR B CA 1
ATOM 1732 C C . TYR B 1 117 ? -26.367 55.723 30.889 1.00 13.02 433 TYR B C 1
ATOM 1733 O O . TYR B 1 117 ? -25.461 55.125 31.473 1.00 11.19 433 TYR B O 1
ATOM 1742 N N . ALA B 1 118 ? -26.831 55.329 29.711 1.00 11.38 434 ALA B N 1
ATOM 1743 C CA . ALA B 1 118 ? -26.330 54.117 29.081 1.00 12.53 434 ALA B CA 1
ATOM 1744 C C . ALA B 1 118 ? -24.837 54.244 28.761 1.00 12.67 434 ALA B C 1
ATOM 1745 O O . ALA B 1 118 ? -24.064 53.304 28.959 1.00 13.74 434 ALA B O 1
ATOM 1747 N N . ALA B 1 119 ? -24.430 55.406 28.265 1.00 11.76 435 ALA B N 1
ATOM 1748 C CA . ALA B 1 119 ? -23.028 55.614 27.911 1.00 10.17 435 ALA B CA 1
ATOM 1749 C C . ALA B 1 119 ? -22.112 55.604 29.139 1.00 11.40 435 ALA B C 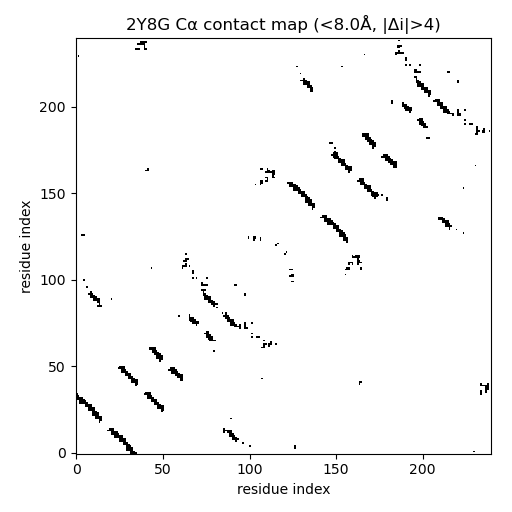1
ATOM 1750 O O . ALA B 1 119 ? -20.996 55.072 29.095 1.00 11.22 435 ALA B O 1
ATOM 1752 N N . LEU B 1 120 ? -22.584 56.185 30.239 1.00 10.42 436 LEU B N 1
ATOM 1753 C CA . LEU B 1 120 ? -21.804 56.185 31.476 1.00 9.20 436 LEU B CA 1
ATOM 1754 C C . LEU B 1 120 ? -21.720 54.785 32.060 1.00 11.29 436 LEU B C 1
ATOM 1755 O O . LEU B 1 120 ? -20.672 54.365 32.543 1.00 11.92 436 LEU B O 1
ATOM 1760 N N . HIS B 1 121 ? -22.847 54.079 32.025 1.00 12.20 437 HIS B N 1
ATOM 1761 C CA . HIS B 1 121 ? -22.966 52.730 32.567 1.00 13.30 437 HIS B CA 1
ATOM 1762 C C . HIS B 1 121 ? -21.922 51.809 31.925 1.00 12.15 437 HIS B C 1
ATOM 1763 O O . HIS B 1 121 ? -21.172 51.111 32.617 1.00 13.12 437 HIS B O 1
ATOM 1770 N N . HIS B 1 122 ? -21.862 51.827 30.596 1.00 14.12 438 HIS B N 1
ATOM 1771 C CA . HIS B 1 122 ? -20.912 50.993 29.876 1.00 13.66 438 HIS B CA 1
ATOM 1772 C C . HIS B 1 122 ? -19.470 51.315 30.270 1.00 11.56 438 HIS B C 1
ATOM 1773 O O . HIS B 1 122 ? -18.659 50.416 30.487 1.00 14.57 438 HIS B O 1
ATOM 1780 N N . ARG B 1 123 ? -19.157 52.606 30.368 1.00 11.69 439 ARG B N 1
ATOM 1781 C CA . ARG B 1 123 ? -17.785 53.036 30.617 1.00 11.66 439 ARG B CA 1
ATOM 1782 C C . ARG B 1 123 ? -17.327 52.732 32.038 1.00 10.94 439 ARG B C 1
ATOM 1783 O O . ARG B 1 123 ? -16.201 52.296 32.253 1.00 12.99 439 ARG B O 1
ATOM 1791 N N . ILE B 1 124 ? -18.202 52.961 33.009 1.00 10.71 440 ILE B N 1
ATOM 1792 C CA . ILE B 1 124 ? -17.851 52.660 34.393 1.00 10.91 440 ILE B CA 1
ATOM 1793 C C . ILE B 1 124 ? -17.600 51.160 34.580 1.00 12.64 440 ILE B C 1
ATOM 1794 O O . ILE B 1 124 ? -16.628 50.761 35.221 1.00 13.81 440 ILE B O 1
ATOM 1799 N N . LEU B 1 125 ? -18.467 50.323 34.015 1.00 12.74 441 LEU B N 1
ATOM 1800 C CA . LEU B 1 125 ? -18.279 48.880 34.147 1.00 12.72 441 LEU B CA 1
ATOM 1801 C C . LEU B 1 125 ? -16.984 48.421 33.483 1.00 12.67 441 LEU B C 1
ATOM 1802 O O . LEU B 1 125 ? -16.292 47.537 33.996 1.00 15.63 441 LEU B O 1
ATOM 1807 N N . ALA B 1 126 ? -16.650 49.031 32.349 1.00 12.86 442 ALA B N 1
ATOM 1808 C CA . ALA B 1 126 ? -15.393 48.729 31.678 1.00 16.22 442 ALA B CA 1
ATOM 1809 C C . ALA B 1 126 ? -14.189 49.099 32.550 1.00 18.05 442 ALA B C 1
ATOM 1810 O O . ALA B 1 126 ? -13.240 48.322 32.679 1.00 18.40 442 ALA B O 1
ATOM 1812 N N . LEU B 1 127 ? -14.226 50.291 33.136 1.00 13.83 443 LEU B N 1
ATOM 1813 C CA . LEU B 1 127 ? -13.155 50.729 34.030 1.00 16.30 443 LEU B CA 1
ATOM 1814 C C . LEU B 1 127 ? -13.033 49.789 35.229 1.00 18.47 443 LEU B C 1
ATOM 1815 O O . LEU B 1 127 ? -11.928 49.447 35.648 1.00 21.00 443 LEU B O 1
ATOM 1820 N N . ARG B 1 128 ? -14.174 49.379 35.777 1.00 16.64 444 ARG B N 1
ATOM 1821 C CA . ARG B 1 128 ? -14.199 48.495 36.940 1.00 22.24 444 ARG B CA 1
ATOM 1822 C C . ARG B 1 128 ? -13.545 47.156 36.657 1.00 23.59 444 ARG B C 1
ATOM 1823 O O . ARG B 1 128 ? -12.812 46.624 37.491 1.00 24.75 444 ARG B O 1
ATOM 1831 N N . SER B 1 129 ? -13.840 46.597 35.488 1.00 24.34 445 SER B N 1
ATOM 1832 C CA . SER B 1 129 ? -13.279 45.309 35.107 1.00 26.78 445 SER B CA 1
ATOM 1833 C C . SER B 1 129 ? -11.754 45.352 35.095 1.00 30.13 445 SER B C 1
ATOM 1834 O O . SER B 1 129 ? -11.098 44.380 35.463 1.00 34.88 445 SER B O 1
ATOM 1837 N N . ARG B 1 130 ? -11.194 46.484 34.681 1.00 26.91 446 ARG B N 1
ATOM 1838 C CA . ARG B 1 130 ? -9.744 46.645 34.648 1.00 25.23 446 ARG B CA 1
ATOM 1839 C C . ARG B 1 130 ? -9.163 46.705 36.060 1.00 27.68 446 ARG B C 1
ATOM 1840 O O . ARG B 1 130 ? -8.124 46.107 36.340 1.00 30.68 446 ARG B O 1
ATOM 1848 N N . VAL B 1 131 ? -9.839 47.425 36.949 1.00 26.67 447 VAL B N 1
ATOM 1849 C CA . VAL B 1 131 ? -9.378 47.560 38.328 1.00 32.47 447 VAL B CA 1
ATOM 1850 C C . VAL B 1 131 ? -9.534 46.255 39.102 1.00 34.26 447 VAL B C 1
ATOM 1851 O O . VAL B 1 131 ? -8.661 45.871 39.881 1.00 35.85 447 VAL B O 1
ATOM 1855 N N . GLU B 1 132 ? -10.655 45.577 38.881 1.00 33.77 448 GLU B N 1
ATOM 1856 C CA . GLU B 1 132 ? -10.981 44.365 39.624 1.00 39.59 448 GLU B CA 1
ATOM 1857 C C . GLU B 1 132 ? -10.539 43.107 38.880 1.00 49.08 448 GLU B C 1
ATOM 1858 O O . GLU B 1 132 ? -11.103 42.027 39.059 1.00 54.99 448 GLU B O 1
ATOM 1864 N N . GLN B 1 133 ? -9.603 43.143 38.081 1.00 48.31 449 GLN B N 1
#

B-factor: mean 26.2, std 14.81, range [8.43, 76.58]

Radius of gyration: 19.94 Å; Cα contacts (8 Å, |Δi|>4): 535; chains: 2; bounding box: 46×47×65 Å

Secondary structure (P-SEA, 3-state):
ccccccccbbbbbbbccccbbbbcbbbbbbbbbbbbccccbbbbbbbbbccccccccbbbbbcccbbbbcccccbbbbbbccccccccbbbbccaaaaaaaaaaaaaaaaaaaaaaaacccc/cccccccccbbbbcccccccbbbbccbbbbbbbbbbcccccbbbbbbbbbbcccccccccccccccbbbbcccccbbbbccccccbbbbbbbbbcaaaaaaaaaaaaaaaaaaaaaac

Solvent-accessible surface area: 12934 Å² total

Foldseek 3Di:
DAWPDKFKWWKWFQDPVVRDTHTPGIWIKTKDWDADPVPRDIKIWIWTAHPPVRHTDGTAIDALPKDWDCPDLFKIKIAGDCPVDGGIMMIGHPSVVSVVVCVVNVVVSVVNNVVCCVVPVD/DWAWPDKFWWWKWWCDPVVNHIDTQATFIKTKIWDADPVVRDIWIWIWTAHPPPRHTRGTATQALPKDWDLPDLFKIWIWGCDVVDIIIMMIGHDSVVSVVVVVVSVVRNVVRNVVVD

Organism: Homo sapiens (NCBI:txid9606)

Nearest PDB structures (foldseek):
  2y8g-assembly1_A  TM=1.008E+00  e=1.918E-23  Homo sapiens
  2y8g-assembly2_B  TM=9.180E-01  e=4.315E-19  Homo sapiens
  2y8f-assembly2_B  TM=9.357E-01  e=8.578E-18  Homo sapiens
  2y8f-assembly1_A  TM=9.218E-01  e=3.065E-17  Homo sapiens
  2crf-assembly1_A  TM=8.909E-01  e=5.160E-16  Homo sapiens

Sequence (240 aa):
ESNVLQMQCKLFVFDKTSQSWVAVGRGLLRLNDMASTDDGTLQSRLVMRTQGSLRLILNTKLWAQMQIDKASEKSIRITAMDDQGVKVFLISASSKDTGQLYAALHHRILALRSRVEQEQEAAESNVLQMQCKLFVFDKTSQSWVAVGRGLLRLNDMASTDDGTLQSRLVMRTQGSLRLILNTKLWAQMQIDKASEKSIRITAMDTQGVKVFLISASSKDTGQLYAALHHRILALRSRVE

GO terms:
  GO:0005634 nucleus (C, IDA)
  GO:0031267 small GTPase binding (F, IPI)
  GO:0005737 cytoplasm (C, IDA)
  GO:0005634 nucleus (C, EXP)
  GO:0070412 R-SMAD binding (F, IPI)
  GO:0005515 protein binding (F, IPI)
  GO:0005654 nucleoplasm (C, IDA)

CATH classification: 2.30.29.30